Protein AF-A0A3R6Z7V5-F1 (afdb_monomer_lite)

pLDDT: mean 89.08, std 11.6, range [39.94, 98.69]

InterPro domains:
  IPR004843 Calcineurin-like, phosphoesterase domain [PF00149] (3-179)
  IPR029052 Metallo-dependent phosphatase-like [G3DSA:3.60.21.10] (1-205)
  IPR029052 Metallo-dependent phosphatase-like [SSF56300] (3-180)

Sequence (217 aa):
MDGVDFFWHIGDTSYADDALEHPGADKNAFMYEHVYNEFMEKLAPAMASRAYMVTVGNHEAECYSPACLRSTFKKDHLGNFSAFNTRFHMPSQDSNGMLNMWYSWTHGPVQFISVNSEIDFPGAVLDEQTGTHHNGGFGDQLKWLEQALASAKRQRDMFPWIFVGIHRPLYSVFIENSTYGRLSHVRKVTRALQTAFEAFFLECVPLSVHLFVLSSD

Foldseek 3Di:
DPPDAAAEAQADQQLLQCQLVDPPDDLQDNRSVVSVVVSCVVCVVVVVPHPYAYAHDPSLAFRQGPNLLVDPVRGVCSHQSNVVLVPDADPQVVLVHFRSAWHWDDDFLEIETHHELAEQAPQHDQPPHNVPGGHYPRDRRLVSLLVSLVVCLVCCVRRVAYEYRYADDLDDPCLVPPPVSVPPVNVSSSVRSCVGPVVSQVVSPDPNYDYHYDYHD

Secondary structure (DSSP, 8-state):
-TT--EEEEES--S--SSGGGSTT--TTS--HHHHHHHHHHHHHHHHTTSEEEEE--GGGS---SHHHHT-HHHHHHHSTTHHHHHH----TTTTT-BTTTBEEEEETTEEEEEE-SSSSSTT--S-SSSSS-----S--HHHHHHHHHHHHHHTTTT--EEEEEESS-SS-HHHHHSTTTTSHHHHHHHHHHHHHHHHHHHHH-TTT--EEEE---

Radius of gyration: 17.86 Å; chains: 1; bounding box: 41×37×52 Å

Organism: NCBI:txid157072

Structure (mmCIF, N/CA/C/O backbone):
data_AF-A0A3R6Z7V5-F1
#
_entry.id   AF-A0A3R6Z7V5-F1
#
loop_
_atom_site.group_PDB
_atom_site.id
_atom_site.type_symbol
_atom_site.label_atom_id
_atom_site.label_alt_id
_atom_site.label_comp_id
_atom_site.label_asym_id
_atom_site.label_entity_id
_atom_site.label_seq_id
_atom_site.pdbx_PDB_ins_code
_atom_site.Cartn_x
_atom_site.Cartn_y
_atom_site.Cartn_z
_atom_site.occupancy
_atom_site.B_iso_or_equiv
_atom_site.auth_seq_id
_atom_site.auth_comp_id
_atom_site.auth_asym_id
_atom_site.auth_atom_id
_atom_site.pdbx_PDB_model_num
ATOM 1 N N . MET A 1 1 ? -13.784 -22.349 -1.002 1.00 63.19 1 MET A N 1
ATOM 2 C CA . MET A 1 1 ? -13.189 -21.245 -0.212 1.00 63.19 1 MET A CA 1
ATOM 3 C C . MET A 1 1 ? -14.047 -21.032 1.031 1.00 63.19 1 MET A C 1
ATOM 5 O O . MET A 1 1 ? -14.455 -19.916 1.334 1.00 63.19 1 MET A O 1
ATOM 9 N N . ASP A 1 2 ? -14.383 -22.119 1.723 1.00 79.88 2 ASP A N 1
ATOM 10 C CA . ASP A 1 2 ? -15.362 -22.055 2.805 1.00 79.88 2 ASP A CA 1
ATOM 11 C C . ASP A 1 2 ? -14.652 -21.533 4.054 1.00 79.88 2 ASP A C 1
ATOM 13 O O . ASP A 1 2 ? -13.556 -21.990 4.373 1.00 79.88 2 ASP A O 1
ATOM 17 N N . GLY A 1 3 ? -15.241 -20.532 4.710 1.00 88.44 3 GLY A N 1
ATOM 18 C CA . GLY A 1 3 ? -14.651 -19.877 5.882 1.00 88.44 3 GLY A CA 1
ATOM 19 C C . GLY A 1 3 ? -13.701 -18.706 5.596 1.00 88.44 3 GLY A C 1
ATOM 20 O O . GLY A 1 3 ? -13.071 -18.228 6.531 1.00 88.44 3 GLY A O 1
ATOM 21 N N . VAL A 1 4 ? -13.588 -18.235 4.344 1.00 92.44 4 VAL A N 1
ATOM 22 C CA . VAL A 1 4 ? -12.914 -16.962 4.015 1.00 92.44 4 VAL A CA 1
ATOM 23 C C . VAL A 1 4 ? -13.958 -15.917 3.628 1.00 92.44 4 VAL A C 1
ATOM 25 O O . VAL A 1 4 ? -14.696 -16.113 2.655 1.00 92.44 4 VAL A O 1
ATOM 28 N N . ASP A 1 5 ? -13.989 -14.808 4.369 1.00 94.06 5 ASP A N 1
ATOM 29 C CA . ASP A 1 5 ? -14.938 -13.710 4.156 1.00 94.06 5 ASP A CA 1
ATOM 30 C C . ASP A 1 5 ? -14.419 -12.655 3.165 1.00 94.06 5 ASP A C 1
ATOM 32 O O . ASP A 1 5 ? -15.178 -12.157 2.333 1.00 94.06 5 ASP A O 1
ATOM 36 N N . PHE A 1 6 ? -13.120 -12.344 3.204 1.00 96.25 6 PHE A N 1
ATOM 37 C CA . PHE A 1 6 ? -12.446 -11.448 2.260 1.00 96.25 6 PHE A CA 1
ATOM 38 C C . PHE A 1 6 ? -10.930 -11.708 2.226 1.00 96.25 6 PHE A C 1
ATOM 40 O O . PHE A 1 6 ? -10.390 -12.395 3.094 1.00 96.25 6 PHE A O 1
ATOM 47 N N . PHE A 1 7 ? -10.249 -11.146 1.227 1.00 96.44 7 PHE A N 1
ATOM 48 C CA . PHE A 1 7 ? -8.788 -11.128 1.121 1.00 96.44 7 PHE A CA 1
ATOM 49 C C . PHE A 1 7 ? -8.258 -9.710 1.338 1.00 96.44 7 PHE A C 1
ATOM 51 O O . PHE A 1 7 ? -8.885 -8.751 0.891 1.00 96.44 7 PHE A O 1
ATOM 58 N N . TRP A 1 8 ? -7.090 -9.577 1.968 1.00 97.38 8 TRP A N 1
ATOM 59 C CA . TRP A 1 8 ? -6.342 -8.321 2.030 1.00 97.38 8 TRP A CA 1
ATOM 60 C C . TRP A 1 8 ? -4.885 -8.570 1.640 1.00 97.38 8 TRP A C 1
ATOM 62 O O . TRP A 1 8 ? -4.171 -9.288 2.336 1.00 97.38 8 TRP A O 1
ATOM 72 N N . HIS A 1 9 ? -4.482 -8.024 0.496 1.00 96.88 9 HIS A N 1
ATOM 73 C CA . HIS A 1 9 ? -3.147 -8.147 -0.085 1.00 96.88 9 HIS A CA 1
ATOM 74 C C . HIS A 1 9 ? -2.336 -6.890 0.249 1.00 96.88 9 HIS A C 1
ATOM 76 O O . HIS A 1 9 ? -2.758 -5.785 -0.091 1.00 96.88 9 HIS A O 1
ATOM 82 N N . ILE A 1 10 ? -1.205 -7.043 0.942 1.00 96.12 10 ILE A N 1
ATOM 83 C CA . ILE A 1 10 ? -0.441 -5.922 1.503 1.00 96.12 10 ILE A CA 1
ATOM 84 C C . ILE A 1 10 ? 0.698 -5.463 0.568 1.00 96.12 10 ILE A C 1
ATOM 86 O O . ILE A 1 10 ? 1.875 -5.700 0.823 1.00 96.12 10 ILE A O 1
ATOM 90 N N . GLY A 1 11 ? 0.347 -4.756 -0.504 1.00 95.00 11 GLY A N 1
ATOM 91 C CA . GLY A 1 11 ? 1.312 -4.252 -1.488 1.00 95.00 11 GLY A CA 1
ATOM 92 C C . GLY A 1 11 ? 1.888 -5.337 -2.384 1.00 95.00 11 GLY A C 1
ATOM 93 O O . GLY A 1 11 ? 1.623 -6.519 -2.179 1.00 95.00 11 GLY A O 1
ATOM 94 N N . ASP A 1 12 ? 2.634 -4.893 -3.389 1.00 95.25 12 ASP A N 1
ATOM 95 C CA . ASP A 1 12 ? 3.359 -5.716 -4.348 1.00 95.25 12 ASP A CA 1
ATOM 96 C C . ASP A 1 12 ? 2.482 -6.776 -5.019 1.00 95.25 12 ASP A C 1
ATOM 98 O O . ASP A 1 12 ? 2.621 -7.990 -4.874 1.00 95.25 12 ASP A O 1
ATOM 102 N N . THR A 1 13 ? 1.521 -6.274 -5.783 1.00 95.62 13 THR A N 1
ATOM 103 C CA . THR A 1 13 ? 0.461 -7.073 -6.383 1.00 95.62 13 THR A CA 1
ATOM 104 C C . THR A 1 13 ? 0.978 -7.969 -7.504 1.00 95.62 13 THR A C 1
ATOM 106 O O . THR A 1 13 ? 1.074 -9.185 -7.354 1.00 95.62 13 THR A O 1
ATOM 109 N N . SER A 1 14 ? 1.252 -7.383 -8.666 1.00 95.44 14 SER A N 1
ATOM 110 C CA . SER A 1 14 ? 1.530 -8.136 -9.890 1.00 95.44 14 SER A CA 1
ATOM 111 C C . SER A 1 14 ? 3.010 -8.292 -10.202 1.00 95.44 14 SER A C 1
ATOM 113 O O . SER A 1 14 ? 3.327 -9.131 -11.044 1.00 95.44 14 SER A O 1
ATOM 115 N N . TYR A 1 15 ? 3.883 -7.486 -9.581 1.00 94.88 15 TYR A N 1
ATOM 116 C CA . TYR A 1 15 ? 5.296 -7.385 -9.967 1.00 94.88 15 TYR A CA 1
ATOM 117 C C . TYR A 1 15 ? 5.446 -7.126 -11.488 1.00 94.88 15 TYR A C 1
ATOM 119 O O . TYR A 1 15 ? 6.247 -7.709 -12.212 1.00 94.88 15 TYR A O 1
ATOM 127 N N . ALA A 1 16 ? 4.567 -6.288 -12.050 1.00 95.00 16 ALA A N 1
ATOM 128 C CA . ALA A 1 16 ? 4.581 -5.987 -13.484 1.00 95.00 16 ALA A CA 1
ATOM 129 C C . ALA A 1 16 ? 5.751 -5.073 -13.889 1.00 95.00 16 ALA A C 1
ATOM 131 O O . ALA A 1 16 ? 6.188 -5.086 -15.045 1.00 95.00 16 ALA A O 1
ATOM 132 N N . ASP A 1 17 ? 6.236 -4.255 -12.959 1.00 92.25 17 ASP A N 1
ATOM 133 C CA . ASP A 1 17 ? 7.348 -3.325 -13.132 1.00 92.25 17 ASP A CA 1
ATOM 134 C C . ASP A 1 17 ? 8.696 -4.043 -13.286 1.00 92.25 17 ASP A C 1
ATOM 136 O O . ASP A 1 17 ? 9.495 -3.635 -14.135 1.00 92.25 17 ASP A O 1
ATOM 140 N N . ASP A 1 18 ? 8.899 -5.144 -12.560 1.00 91.25 18 ASP A N 1
ATOM 141 C CA . ASP A 1 18 ? 10.118 -5.957 -12.563 1.00 91.25 18 ASP A CA 1
ATOM 142 C C . ASP A 1 18 ? 10.060 -7.177 -13.502 1.00 91.25 18 ASP A C 1
ATOM 144 O O . ASP A 1 18 ? 10.988 -7.980 -13.544 1.00 91.25 18 ASP A O 1
ATOM 148 N N . ALA A 1 19 ? 9.040 -7.277 -14.364 1.00 91.25 19 ALA A N 1
ATOM 149 C CA . ALA A 1 19 ? 8.883 -8.370 -15.333 1.00 91.25 19 ALA A CA 1
ATOM 150 C C . ALA A 1 19 ? 10.136 -8.646 -16.201 1.00 91.25 19 ALA A C 1
ATOM 152 O O . ALA A 1 19 ? 10.317 -9.745 -16.729 1.00 91.25 19 ALA A O 1
ATOM 153 N N . LEU A 1 20 ? 11.006 -7.643 -16.372 1.00 89.94 20 LEU A N 1
ATOM 154 C CA . LEU A 1 20 ? 12.303 -7.747 -17.048 1.00 89.94 20 LEU A CA 1
ATOM 155 C C . LEU A 1 20 ? 13.364 -8.565 -16.283 1.00 89.94 20 LEU A C 1
ATOM 157 O O . LEU A 1 20 ? 14.384 -8.939 -16.871 1.00 89.94 20 LEU A O 1
ATOM 161 N N . GLU A 1 21 ? 13.172 -8.783 -14.985 1.00 89.19 21 GLU A N 1
ATOM 162 C CA . GLU A 1 21 ? 14.086 -9.489 -14.085 1.00 89.19 21 GLU A CA 1
ATOM 163 C C . GLU A 1 21 ? 13.828 -11.000 -14.066 1.00 89.19 21 GLU A C 1
ATOM 165 O O . GLU A 1 21 ? 14.701 -11.779 -13.674 1.00 89.19 21 GLU A O 1
ATOM 170 N N . HIS A 1 22 ? 12.673 -11.440 -14.571 1.00 85.38 22 HIS A N 1
ATOM 171 C CA . HIS A 1 22 ? 12.331 -12.853 -14.647 1.00 85.38 22 HIS A CA 1
ATOM 172 C C . HIS A 1 22 ? 13.307 -13.648 -15.540 1.00 85.38 22 HIS A C 1
ATOM 174 O O . HIS A 1 22 ? 13.689 -13.196 -16.628 1.00 85.38 22 HIS A O 1
ATOM 180 N N . PRO A 1 23 ? 13.705 -14.872 -15.135 1.00 87.81 23 PRO A N 1
ATOM 181 C CA . PRO A 1 23 ? 14.601 -15.708 -15.927 1.00 87.81 23 PRO A CA 1
ATOM 182 C C . PRO A 1 23 ? 14.077 -15.946 -17.349 1.00 87.81 23 PRO A C 1
ATOM 184 O O . PRO A 1 23 ? 12.980 -16.459 -17.547 1.00 87.81 23 PRO A O 1
ATOM 187 N N . GLY A 1 24 ? 14.891 -15.600 -18.349 1.00 86.06 24 GLY A N 1
ATOM 188 C CA . GLY A 1 24 ? 14.533 -15.759 -19.762 1.00 86.06 24 GLY A CA 1
ATOM 189 C C . GLY A 1 24 ? 13.661 -14.640 -20.341 1.00 86.06 24 GLY A C 1
ATOM 190 O O . GLY A 1 24 ? 13.307 -14.721 -21.516 1.00 86.06 24 GLY A O 1
ATOM 191 N N . ALA A 1 25 ? 13.348 -13.593 -19.570 1.00 88.31 25 ALA A N 1
ATOM 192 C CA . ALA A 1 25 ? 12.642 -12.426 -20.081 1.00 88.31 25 ALA A CA 1
ATOM 193 C C . ALA A 1 25 ? 13.480 -11.664 -21.123 1.00 88.31 25 ALA A C 1
ATOM 195 O O . ALA A 1 25 ? 14.686 -11.444 -20.956 1.00 88.31 25 ALA A O 1
ATOM 196 N N . ASP A 1 26 ? 12.828 -11.203 -22.192 1.00 90.94 26 ASP A N 1
ATOM 197 C CA . ASP A 1 26 ? 13.415 -10.193 -23.068 1.00 90.94 26 ASP A CA 1
ATOM 198 C C . ASP A 1 26 ? 13.360 -8.834 -22.363 1.00 90.94 26 ASP A C 1
ATOM 200 O O . ASP A 1 26 ? 12.313 -8.194 -22.286 1.00 90.94 26 ASP A O 1
ATOM 204 N N . LYS A 1 27 ? 14.520 -8.366 -21.893 1.00 88.50 27 LYS A N 1
ATOM 205 C CA . LYS A 1 27 ? 14.668 -7.080 -21.191 1.00 88.50 27 LYS A CA 1
ATOM 206 C C . LYS A 1 27 ? 14.235 -5.868 -22.023 1.00 88.50 27 LYS A C 1
ATOM 208 O O . LYS A 1 27 ? 14.052 -4.784 -21.475 1.00 88.50 27 LYS A O 1
ATOM 213 N N . ASN A 1 28 ? 14.115 -6.008 -23.343 1.00 88.81 28 ASN A N 1
ATOM 214 C CA . ASN A 1 28 ? 13.633 -4.950 -24.227 1.00 88.81 28 ASN A CA 1
ATOM 215 C C . ASN A 1 28 ? 12.137 -5.039 -24.528 1.00 88.81 28 ASN A C 1
ATOM 217 O O . ASN A 1 28 ? 11.585 -4.054 -25.034 1.00 88.81 28 ASN A O 1
ATOM 221 N N . ALA A 1 29 ? 11.499 -6.175 -24.248 1.00 92.31 29 ALA A N 1
ATOM 222 C CA . ALA A 1 29 ? 10.078 -6.359 -24.466 1.00 92.31 29 ALA A CA 1
ATOM 223 C C . ALA A 1 29 ? 9.267 -5.545 -23.455 1.00 92.31 29 ALA A C 1
ATOM 225 O O . ALA A 1 29 ? 9.658 -5.331 -22.308 1.00 92.31 29 ALA A O 1
ATOM 226 N N . PHE A 1 30 ? 8.106 -5.074 -23.897 1.00 94.62 30 PHE A N 1
ATOM 227 C CA . PHE A 1 30 ? 7.158 -4.408 -23.020 1.00 94.62 30 PHE A CA 1
ATOM 228 C C . PHE A 1 30 ? 6.200 -5.447 -22.431 1.00 94.62 30 PHE A C 1
ATOM 230 O O . PHE A 1 30 ? 5.249 -5.840 -23.102 1.00 94.62 30 PHE A O 1
ATOM 237 N N . MET A 1 31 ? 6.474 -5.883 -21.198 1.00 94.75 31 MET A N 1
ATOM 238 C CA . MET A 1 31 ? 5.731 -6.963 -20.528 1.00 94.75 31 MET A CA 1
ATOM 239 C C . MET A 1 31 ? 4.788 -6.497 -19.414 1.00 94.75 31 MET A C 1
ATOM 241 O O . MET A 1 31 ? 3.963 -7.292 -18.981 1.00 94.75 31 MET A O 1
ATOM 245 N N . TYR A 1 32 ? 4.858 -5.228 -18.998 1.00 94.94 32 TYR A N 1
ATOM 246 C CA . TYR A 1 32 ? 4.104 -4.691 -17.857 1.00 94.94 32 TYR A CA 1
ATOM 247 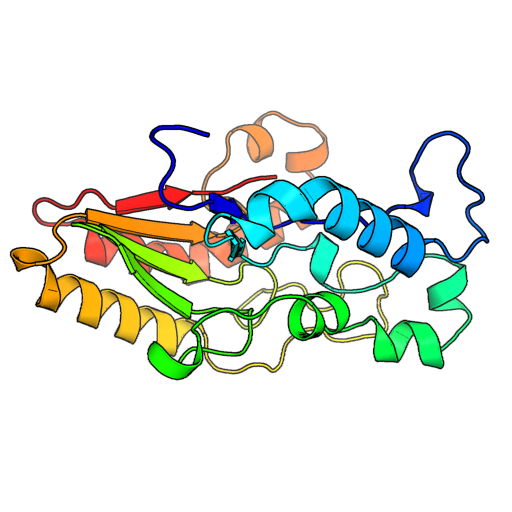C C . TYR A 1 32 ? 2.608 -5.049 -17.911 1.00 94.94 32 TYR A C 1
ATOM 249 O O . TYR A 1 32 ? 2.075 -5.718 -17.033 1.00 94.94 32 TYR A O 1
ATOM 257 N N . GLU A 1 33 ? 1.940 -4.682 -19.007 1.00 95.38 33 GLU A N 1
ATOM 258 C CA . GLU A 1 33 ? 0.509 -4.945 -19.198 1.00 95.38 33 GLU A CA 1
ATOM 259 C C . GLU A 1 33 ? 0.177 -6.438 -19.300 1.00 95.38 33 GLU A C 1
ATOM 261 O O . GLU A 1 33 ? -0.859 -6.884 -18.815 1.00 95.38 33 GLU A O 1
ATOM 266 N N . HIS A 1 34 ? 1.067 -7.230 -19.904 1.00 95.00 34 HIS A N 1
ATOM 267 C CA . HIS A 1 34 ? 0.876 -8.673 -20.015 1.00 95.00 34 HIS A CA 1
ATOM 268 C C . HIS A 1 34 ? 0.916 -9.345 -18.636 1.00 95.00 34 HIS A C 1
ATOM 270 O O . HIS A 1 34 ? 0.016 -10.113 -18.310 1.00 95.00 34 HIS A O 1
ATOM 276 N N . VAL A 1 35 ? 1.929 -9.033 -17.821 1.00 95.69 35 VAL A N 1
ATOM 277 C CA . VAL A 1 35 ? 2.087 -9.593 -16.469 1.00 95.69 35 VAL A CA 1
ATOM 278 C C . VAL A 1 35 ? 0.940 -9.162 -15.558 1.00 95.69 35 VAL A C 1
ATOM 280 O O . VAL A 1 35 ? 0.368 -9.998 -14.861 1.00 95.69 35 VAL A O 1
ATOM 283 N N . TYR A 1 36 ? 0.526 -7.894 -15.621 1.00 96.88 36 TYR A N 1
ATOM 284 C CA . TYR A 1 36 ? -0.611 -7.418 -14.834 1.00 96.88 36 TYR A CA 1
ATOM 285 C C . TYR A 1 36 ? -1.915 -8.128 -15.231 1.00 96.88 36 TYR A C 1
ATOM 287 O O . TYR A 1 36 ? -2.676 -8.560 -14.365 1.00 96.88 36 TYR A O 1
ATOM 295 N N . ASN A 1 37 ? -2.177 -8.297 -16.532 1.00 97.31 37 ASN A N 1
ATOM 296 C CA . ASN A 1 37 ? -3.366 -9.018 -16.997 1.00 97.31 37 ASN A CA 1
ATOM 297 C C . ASN A 1 37 ? -3.345 -10.483 -16.555 1.00 97.31 37 ASN A C 1
ATOM 299 O O . ASN A 1 37 ? -4.348 -10.972 -16.043 1.00 97.31 37 ASN A O 1
ATOM 303 N N . GLU A 1 38 ? -2.201 -11.158 -16.669 1.00 96.69 38 GLU A N 1
ATOM 304 C CA . GLU A 1 38 ? -2.041 -12.535 -16.197 1.00 96.69 38 GLU A CA 1
ATOM 305 C C . GLU A 1 38 ? -2.314 -12.657 -14.688 1.00 96.69 38 GLU A C 1
ATOM 307 O O . GLU A 1 38 ? -2.986 -13.593 -14.249 1.00 96.69 38 GLU A O 1
ATOM 312 N N . PHE A 1 39 ? -1.844 -11.698 -13.885 1.00 96.75 39 PHE A N 1
ATOM 313 C CA . PHE A 1 39 ? -2.151 -11.624 -12.456 1.00 96.75 39 PHE A CA 1
ATOM 314 C C . PHE A 1 39 ? -3.663 -11.497 -12.202 1.00 96.75 39 PHE A C 1
ATOM 316 O O . PHE A 1 39 ? -4.228 -12.277 -11.428 1.00 96.75 39 PHE A O 1
ATOM 323 N N . MET A 1 40 ? -4.335 -10.567 -12.888 1.00 97.25 40 MET A N 1
ATOM 324 C CA . MET A 1 40 ? -5.778 -10.342 -12.732 1.00 97.25 40 MET A CA 1
ATOM 325 C C . MET A 1 40 ? -6.593 -11.560 -13.180 1.00 97.25 40 MET A C 1
ATOM 327 O O . MET A 1 40 ? -7.547 -11.939 -12.505 1.00 97.25 40 MET A O 1
ATOM 331 N N . GLU A 1 41 ? -6.205 -12.223 -14.270 1.00 98.06 41 GLU A N 1
ATOM 332 C CA . GLU A 1 41 ? -6.854 -13.444 -14.760 1.00 98.06 41 GLU A CA 1
ATOM 333 C C . GLU A 1 41 ? -6.710 -14.605 -13.771 1.00 98.06 41 GLU A C 1
ATOM 335 O O . GLU A 1 41 ? -7.689 -15.295 -13.474 1.00 98.06 41 GLU A O 1
ATOM 340 N N . LYS A 1 42 ? -5.513 -14.802 -13.207 1.00 97.06 42 LYS A N 1
ATOM 341 C CA . LYS A 1 42 ? -5.263 -15.859 -12.213 1.00 97.06 42 LYS A CA 1
ATOM 342 C C . LYS A 1 42 ? -6.042 -15.641 -10.921 1.00 97.06 42 LYS A C 1
ATOM 344 O O . LYS A 1 42 ? -6.495 -16.614 -10.318 1.00 97.06 42 LYS A O 1
ATOM 349 N N . LEU A 1 43 ? -6.208 -14.390 -10.493 1.00 96.19 43 LEU A N 1
ATOM 350 C CA . LEU A 1 43 ? -6.953 -14.053 -9.278 1.00 96.19 43 LEU A CA 1
ATOM 351 C C . LEU A 1 43 ? -8.444 -13.807 -9.506 1.00 96.19 43 LEU A C 1
ATOM 353 O O . LEU A 1 43 ? -9.189 -13.754 -8.525 1.00 96.19 43 LEU A O 1
ATOM 357 N N . ALA A 1 44 ? -8.908 -13.742 -10.756 1.00 96.19 44 ALA A N 1
ATOM 358 C CA . ALA A 1 44 ? -10.311 -13.512 -11.087 1.00 96.19 44 ALA A CA 1
ATOM 359 C C . ALA A 1 44 ? -11.282 -14.438 -10.326 1.00 96.19 44 ALA A C 1
ATOM 361 O O . ALA A 1 44 ? -12.273 -13.924 -9.808 1.00 96.19 44 ALA A O 1
ATOM 362 N N . PRO A 1 45 ? -11.026 -15.754 -10.143 1.00 94.88 45 PRO A N 1
ATOM 363 C CA . PRO A 1 45 ? -11.924 -16.602 -9.355 1.00 94.88 45 PRO A CA 1
ATOM 364 C C . PRO A 1 45 ? -12.071 -16.159 -7.888 1.00 94.88 45 PRO A C 1
ATOM 366 O O . PRO A 1 45 ? -13.155 -16.272 -7.310 1.00 94.88 45 PRO A O 1
ATOM 369 N N . ALA A 1 46 ? -11.002 -15.640 -7.278 1.00 93.44 46 ALA A N 1
ATOM 370 C CA . ALA A 1 46 ? -11.029 -15.121 -5.912 1.00 93.44 46 ALA A CA 1
ATOM 371 C C . ALA A 1 46 ? -11.698 -13.739 -5.858 1.00 93.44 46 ALA A C 1
ATOM 373 O O . ALA A 1 46 ? -12.643 -13.549 -5.095 1.00 93.44 46 ALA A O 1
ATOM 374 N N . MET A 1 47 ? -11.272 -12.812 -6.721 1.00 95.25 47 MET A N 1
ATOM 375 C CA . MET A 1 47 ? -11.784 -11.435 -6.772 1.00 95.25 47 MET A CA 1
ATOM 376 C C . MET A 1 47 ? -13.265 -11.359 -7.174 1.00 95.25 47 MET A C 1
ATOM 378 O O . MET A 1 47 ? -13.976 -10.459 -6.740 1.00 95.25 47 MET A O 1
ATOM 382 N N . ALA A 1 48 ? -13.756 -12.310 -7.975 1.00 95.56 48 ALA A N 1
ATOM 383 C CA . ALA A 1 48 ? -15.164 -12.376 -8.367 1.00 95.56 48 ALA A CA 1
ATOM 384 C C . ALA A 1 48 ? -16.073 -12.990 -7.290 1.00 95.56 48 ALA A C 1
ATOM 386 O O . ALA A 1 48 ? -17.293 -12.848 -7.366 1.00 95.56 48 ALA A O 1
ATOM 387 N N . SER A 1 49 ? -15.510 -13.706 -6.312 1.00 95.25 49 SER A N 1
ATOM 388 C CA . SER A 1 49 ? -16.291 -14.427 -5.300 1.00 95.25 49 SER A CA 1
ATOM 389 C C . SER A 1 49 ? -16.233 -13.799 -3.912 1.00 95.25 49 SER A C 1
ATOM 391 O O . SER A 1 49 ? -17.136 -14.043 -3.106 1.00 95.25 49 SER A O 1
ATOM 393 N N . ARG A 1 50 ? -15.198 -13.010 -3.612 1.00 95.50 50 ARG A N 1
ATOM 394 C CA . ARG A 1 50 ? -14.990 -12.329 -2.330 1.00 95.50 50 ARG A CA 1
ATOM 395 C C . ARG A 1 50 ? -14.394 -10.949 -2.562 1.00 95.50 50 ARG A C 1
ATOM 397 O O . ARG A 1 50 ? -13.694 -10.731 -3.546 1.00 95.50 50 ARG A O 1
ATOM 404 N N . ALA A 1 51 ? -14.628 -10.041 -1.617 1.00 96.19 51 ALA A N 1
ATOM 405 C CA . ALA A 1 51 ? -13.922 -8.768 -1.607 1.00 96.19 51 ALA A CA 1
ATOM 406 C C . ALA A 1 51 ? -12.403 -9.014 -1.543 1.00 96.19 51 ALA A C 1
ATOM 408 O O . ALA A 1 51 ? -11.936 -9.856 -0.770 1.00 96.19 51 ALA A O 1
ATOM 409 N N . TYR A 1 52 ? -11.655 -8.288 -2.372 1.00 97.44 52 TYR A N 1
ATOM 410 C CA . TYR A 1 52 ? -10.202 -8.373 -2.466 1.00 97.44 52 TYR A CA 1
ATOM 411 C C . TYR A 1 52 ? -9.618 -6.979 -2.243 1.00 97.44 52 TYR A C 1
ATOM 413 O O . TYR A 1 52 ? -9.584 -6.146 -3.148 1.00 97.44 52 TYR A O 1
ATOM 421 N N . MET A 1 53 ? -9.227 -6.721 -1.001 1.00 98.19 53 MET A N 1
ATOM 422 C CA . MET A 1 53 ? -8.679 -5.448 -0.551 1.00 98.19 53 MET A CA 1
ATOM 423 C C . MET A 1 53 ? -7.182 -5.405 -0.863 1.00 98.19 53 MET A C 1
ATOM 425 O O . MET A 1 53 ? -6.497 -6.418 -0.716 1.00 98.19 53 MET A O 1
ATOM 429 N N . VAL A 1 54 ? -6.661 -4.244 -1.256 1.00 98.06 54 VAL A N 1
ATOM 430 C CA . VAL A 1 54 ? -5.237 -4.066 -1.583 1.00 98.06 54 VAL A CA 1
ATOM 431 C C . VAL A 1 54 ? -4.642 -2.871 -0.850 1.00 98.06 54 VAL A C 1
ATOM 433 O O . VAL A 1 54 ? -5.199 -1.776 -0.877 1.00 98.06 54 VAL A O 1
ATOM 436 N N . THR A 1 55 ? -3.507 -3.060 -0.196 1.00 98.25 55 THR A N 1
ATOM 437 C CA . THR A 1 55 ? -2.612 -1.961 0.184 1.00 98.25 55 THR A CA 1
ATOM 438 C C . THR A 1 55 ? -1.619 -1.756 -0.951 1.00 98.25 55 THR A C 1
ATOM 440 O O . THR A 1 55 ? -1.315 -2.703 -1.666 1.00 98.25 55 THR A O 1
ATOM 443 N N . VAL A 1 56 ? -1.170 -0.525 -1.162 1.00 97.12 56 VAL A N 1
ATOM 444 C CA . VAL A 1 56 ? -0.188 -0.192 -2.199 1.00 97.12 56 VAL A CA 1
ATOM 445 C C . VAL A 1 56 ? 1.231 -0.504 -1.715 1.00 97.12 56 VAL A C 1
ATOM 447 O O . VAL A 1 56 ? 1.546 -0.202 -0.563 1.00 97.12 56 VAL A O 1
ATOM 450 N N . GLY A 1 57 ? 2.060 -1.101 -2.574 1.00 94.50 57 GLY A N 1
ATOM 451 C CA . GLY A 1 57 ? 3.491 -1.318 -2.353 1.00 94.50 57 GLY A CA 1
ATOM 452 C C . GLY A 1 57 ? 4.358 -0.590 -3.375 1.00 94.50 57 GLY A C 1
ATOM 453 O O . GLY A 1 57 ? 3.856 0.194 -4.190 1.00 94.50 57 GLY A O 1
ATOM 454 N N . ASN A 1 58 ? 5.672 -0.806 -3.326 1.00 91.88 58 ASN A N 1
ATOM 455 C CA . ASN A 1 58 ? 6.589 -0.096 -4.219 1.00 91.88 58 ASN A CA 1
ATOM 456 C C . ASN A 1 58 ? 6.524 -0.585 -5.665 1.00 91.88 58 ASN A C 1
ATOM 458 O O . ASN A 1 58 ? 6.670 0.230 -6.577 1.00 91.88 58 ASN A O 1
ATOM 462 N N . HIS A 1 59 ? 6.223 -1.864 -5.900 1.00 94.00 59 HIS A N 1
ATOM 463 C CA . HIS A 1 59 ? 6.091 -2.407 -7.259 1.00 94.00 59 HIS A CA 1
ATOM 464 C C . HIS A 1 59 ? 4.854 -1.878 -8.012 1.00 94.00 59 HIS A C 1
ATOM 466 O O . HIS A 1 59 ? 4.706 -2.047 -9.226 1.00 94.00 59 HIS A O 1
ATOM 472 N N . GLU A 1 60 ? 3.966 -1.156 -7.324 1.00 95.31 60 GLU A N 1
ATOM 473 C CA . GLU A 1 60 ? 2.859 -0.434 -7.949 1.00 95.31 60 GLU A CA 1
ATOM 474 C C . GLU A 1 60 ? 3.240 0.962 -8.460 1.00 95.31 60 GLU A C 1
ATOM 476 O O . GLU A 1 60 ? 2.442 1.558 -9.187 1.00 95.31 60 GLU A O 1
ATOM 481 N N . ALA A 1 61 ? 4.402 1.505 -8.080 1.00 94.00 61 ALA A N 1
ATOM 482 C CA . ALA A 1 61 ? 4.729 2.919 -8.261 1.00 94.00 61 ALA A CA 1
ATOM 483 C C . ALA A 1 61 ? 4.855 3.330 -9.729 1.00 94.00 61 ALA A C 1
ATOM 485 O O . ALA A 1 61 ? 4.246 4.317 -10.152 1.00 94.00 61 ALA A O 1
ATOM 486 N N . GLU A 1 62 ? 5.641 2.594 -10.512 1.00 92.00 62 GLU A N 1
ATOM 487 C CA . GLU A 1 62 ? 5.967 2.986 -11.881 1.00 92.00 62 GLU A CA 1
ATOM 488 C C . GLU A 1 62 ? 6.497 1.832 -12.738 1.00 92.00 62 GLU A C 1
ATOM 490 O O . GLU A 1 62 ? 7.026 0.848 -12.236 1.00 92.00 62 GLU A O 1
ATOM 495 N N . CYS A 1 63 ? 6.412 1.966 -14.066 1.00 91.62 63 CYS A N 1
ATOM 496 C CA . CYS A 1 63 ? 7.122 1.071 -14.981 1.00 91.62 63 CYS A CA 1
ATOM 497 C C . CYS A 1 63 ? 8.535 1.590 -15.287 1.00 91.62 63 CYS A C 1
ATOM 499 O O . CYS A 1 63 ? 8.686 2.639 -15.920 1.00 91.62 63 CYS A O 1
ATOM 501 N N . TYR A 1 64 ? 9.564 0.799 -14.972 1.00 90.81 64 TYR A N 1
ATOM 502 C CA . TYR A 1 64 ? 10.968 1.175 -15.198 1.00 90.81 64 TYR A CA 1
ATOM 503 C C . TYR A 1 64 ? 11.709 0.314 -16.236 1.00 90.81 64 TYR A C 1
ATOM 505 O O . TYR A 1 64 ? 12.896 0.520 -16.490 1.00 90.81 64 TYR A O 1
ATOM 513 N N . SER A 1 65 ? 11.025 -0.623 -16.903 1.00 91.38 65 SER A N 1
ATOM 514 C CA . SER A 1 65 ? 11.642 -1.420 -17.974 1.00 91.38 65 SER A CA 1
ATOM 515 C C . SER A 1 65 ? 12.256 -0.535 -19.082 1.00 91.38 65 SER A C 1
ATOM 517 O O . SER A 1 65 ? 11.729 0.544 -19.378 1.00 91.38 65 SER A O 1
ATOM 519 N N . PRO A 1 66 ? 13.301 -0.987 -19.807 1.00 91.88 66 PRO A N 1
ATOM 520 C CA . PRO A 1 66 ? 13.852 -0.262 -20.956 1.00 91.88 66 PRO A CA 1
ATOM 521 C C . PRO A 1 66 ? 12.811 0.134 -22.014 1.00 91.88 66 PRO A C 1
ATOM 523 O O . PRO A 1 66 ? 12.980 1.128 -22.724 1.00 91.88 66 PRO A O 1
ATOM 526 N N . ALA A 1 67 ? 11.727 -0.632 -22.157 1.00 92.19 67 ALA A N 1
ATOM 527 C CA . ALA A 1 67 ? 10.620 -0.284 -23.043 1.00 92.19 67 ALA A CA 1
ATOM 528 C C . ALA A 1 67 ? 9.801 0.919 -22.540 1.00 92.19 67 ALA A C 1
ATOM 530 O O . ALA A 1 67 ? 9.320 1.701 -23.363 1.00 92.19 67 ALA A O 1
ATOM 531 N N . CYS A 1 68 ? 9.655 1.068 -21.222 1.00 91.44 68 CYS A N 1
ATOM 532 C CA . CYS A 1 68 ? 9.024 2.219 -20.578 1.00 91.44 68 CYS A CA 1
ATOM 533 C C . CYS A 1 68 ? 9.955 3.432 -20.592 1.00 91.44 68 CYS A C 1
ATOM 535 O O . CYS A 1 68 ? 9.563 4.483 -21.085 1.00 91.44 68 CYS A O 1
ATOM 537 N N . LEU A 1 69 ? 11.224 3.278 -20.203 1.00 90.38 69 LEU A N 1
ATOM 538 C CA . LEU A 1 69 ? 12.184 4.391 -20.168 1.00 90.38 69 LEU A CA 1
ATOM 539 C C . LEU A 1 69 ? 12.440 5.024 -21.548 1.00 90.38 69 LEU A C 1
ATOM 541 O O . LEU A 1 69 ? 12.688 6.223 -21.643 1.00 90.38 69 LEU A O 1
ATOM 545 N N . ARG A 1 70 ? 12.337 4.250 -22.639 1.00 92.25 70 ARG A N 1
ATOM 546 C CA . ARG A 1 70 ? 12.453 4.763 -24.021 1.00 92.25 70 ARG A CA 1
ATOM 547 C C . ARG A 1 70 ? 11.184 5.438 -24.554 1.00 92.25 70 ARG A C 1
ATOM 549 O O . ARG A 1 70 ? 11.218 5.994 -25.650 1.00 92.25 70 ARG A O 1
ATOM 556 N N . SER A 1 71 ? 10.065 5.371 -23.837 1.00 92.00 71 SER A N 1
ATOM 557 C CA . SER A 1 71 ? 8.771 5.896 -24.274 1.00 92.00 71 SER A CA 1
ATOM 558 C C . SER A 1 71 ? 8.171 6.782 -23.191 1.00 92.00 71 SER A C 1
ATOM 560 O O . SER A 1 71 ? 7.598 6.284 -22.227 1.00 92.00 71 SER A O 1
ATOM 562 N N . THR A 1 72 ? 8.229 8.102 -23.387 1.00 88.94 72 THR A N 1
ATOM 563 C CA . THR A 1 72 ? 7.572 9.067 -22.487 1.00 88.94 72 THR A CA 1
ATOM 564 C C . THR A 1 72 ? 6.096 8.738 -22.303 1.00 88.94 72 THR A C 1
ATOM 566 O O . THR A 1 72 ? 5.620 8.712 -21.183 1.00 88.94 72 THR A O 1
ATOM 569 N N . PHE A 1 73 ? 5.399 8.345 -23.373 1.00 92.19 73 PHE A N 1
ATOM 570 C CA . PHE A 1 73 ? 4.010 7.899 -23.284 1.00 92.19 73 PHE A CA 1
ATOM 571 C C . PHE A 1 73 ? 3.812 6.776 -22.252 1.00 92.19 73 PHE A C 1
ATOM 573 O O . PHE A 1 73 ? 3.002 6.930 -21.345 1.00 92.19 73 PHE A O 1
ATOM 580 N N . LYS A 1 74 ? 4.559 5.666 -22.352 1.00 92.38 74 LYS A N 1
ATOM 581 C CA . LYS A 1 74 ? 4.414 4.537 -21.415 1.00 92.38 74 LYS A CA 1
ATOM 582 C C . LYS A 1 74 ? 4.840 4.913 -20.004 1.00 92.38 74 LYS A C 1
ATOM 584 O O . LYS A 1 74 ? 4.128 4.595 -19.062 1.00 92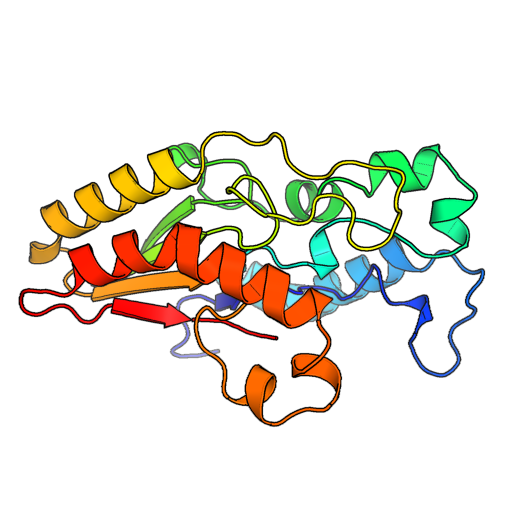.38 74 LYS A O 1
ATOM 589 N N . LYS A 1 75 ? 5.985 5.584 -19.881 1.00 88.50 75 LYS A N 1
ATOM 590 C CA . LYS A 1 75 ? 6.533 6.035 -18.604 1.00 88.50 75 LYS A CA 1
ATOM 591 C C . LYS A 1 75 ? 5.527 6.915 -17.854 1.00 88.50 75 LYS A C 1
ATOM 593 O O . LYS A 1 75 ? 5.215 6.633 -16.707 1.00 88.50 75 LYS A O 1
ATOM 598 N N . ASP A 1 76 ? 4.957 7.906 -18.533 1.00 87.75 76 ASP A N 1
ATOM 599 C CA . ASP A 1 76 ? 4.055 8.877 -17.919 1.00 87.75 76 ASP A CA 1
ATOM 600 C C . ASP A 1 76 ? 2.678 8.257 -17.596 1.00 87.75 76 ASP A C 1
ATOM 602 O O . ASP A 1 76 ? 2.080 8.597 -16.582 1.00 87.75 76 ASP A O 1
ATOM 606 N N . HIS A 1 77 ? 2.173 7.328 -18.423 1.00 91.44 77 HIS A N 1
ATOM 607 C CA . HIS A 1 77 ? 0.863 6.686 -18.204 1.00 91.44 77 HIS A CA 1
ATOM 608 C C . HIS A 1 77 ? 0.898 5.521 -17.206 1.00 91.44 77 HIS A C 1
ATOM 610 O O . HIS A 1 77 ? -0.147 5.135 -16.684 1.00 91.44 77 HIS A O 1
ATOM 616 N N . LEU A 1 78 ? 2.072 4.934 -16.966 1.00 93.50 78 LEU A N 1
ATOM 617 C CA . LEU A 1 78 ? 2.268 3.839 -16.011 1.00 93.50 78 LEU A CA 1
ATOM 618 C C . LEU A 1 78 ? 3.022 4.282 -14.754 1.00 93.50 78 LEU A C 1
ATOM 620 O O . LEU A 1 78 ? 3.309 3.443 -13.911 1.00 93.50 78 LEU A O 1
ATOM 624 N N . GLY A 1 79 ? 3.358 5.567 -14.637 1.00 92.31 79 GLY A N 1
ATOM 625 C CA . GLY A 1 79 ? 3.968 6.154 -13.448 1.00 92.31 79 GLY A CA 1
ATOM 626 C C . GLY A 1 79 ? 2.936 6.598 -12.415 1.00 92.31 79 GLY A C 1
ATOM 627 O O . GLY A 1 79 ? 1.726 6.594 -12.671 1.00 92.31 79 GLY A O 1
ATOM 628 N N . ASN A 1 80 ? 3.422 7.016 -11.249 1.00 94.12 80 ASN A N 1
ATOM 629 C CA . ASN A 1 80 ? 2.629 7.532 -10.138 1.00 94.12 80 ASN A CA 1
ATOM 630 C C . ASN A 1 80 ? 1.415 6.661 -9.787 1.00 94.12 80 ASN A C 1
ATOM 632 O O . ASN A 1 80 ? 0.288 7.146 -9.686 1.00 94.12 80 ASN A O 1
ATOM 636 N N . PHE A 1 81 ? 1.638 5.353 -9.647 1.00 95.81 81 PHE A N 1
ATOM 637 C CA . PHE A 1 81 ? 0.630 4.370 -9.244 1.00 95.81 81 PHE A CA 1
ATOM 638 C C . PHE A 1 81 ? -0.587 4.285 -10.180 1.00 95.81 81 PHE A C 1
ATOM 640 O O . PHE A 1 81 ? -1.643 3.775 -9.798 1.00 95.81 81 PHE A O 1
ATOM 647 N N . SER A 1 82 ? -0.475 4.780 -11.418 1.00 96.00 82 SER A N 1
ATOM 648 C CA . SER A 1 82 ? -1.615 4.911 -12.336 1.00 96.00 82 SER A CA 1
ATOM 649 C C . SER A 1 82 ? -2.248 3.563 -12.680 1.00 96.00 82 SER A C 1
ATOM 651 O O . SER A 1 82 ? -3.475 3.437 -12.681 1.00 96.00 82 SER A O 1
ATOM 653 N N . ALA A 1 83 ? -1.437 2.527 -12.919 1.00 96.19 83 ALA A N 1
ATOM 654 C CA . ALA A 1 83 ? -1.944 1.192 -13.229 1.00 96.19 83 ALA A CA 1
ATOM 655 C C . ALA A 1 83 ? -2.737 0.592 -12.056 1.00 96.19 83 ALA A C 1
ATOM 657 O O . ALA A 1 83 ? -3.842 0.084 -12.270 1.00 96.19 83 ALA A O 1
ATOM 658 N N . PHE A 1 84 ? -2.208 0.724 -10.836 1.00 97.62 84 PHE A N 1
ATOM 659 C CA . PHE A 1 84 ? -2.829 0.270 -9.592 1.00 97.62 84 PHE A CA 1
ATOM 660 C C . PHE A 1 84 ? -4.131 1.021 -9.283 1.00 97.62 84 PHE A C 1
ATOM 662 O O . PHE A 1 84 ? -5.168 0.404 -9.032 1.00 97.62 84 PHE A O 1
ATOM 669 N N . ASN A 1 85 ? -4.116 2.353 -9.385 1.00 98.12 85 ASN A N 1
ATOM 670 C CA . ASN A 1 85 ? -5.294 3.197 -9.163 1.00 98.12 85 ASN A CA 1
ATOM 671 C C . ASN A 1 85 ? -6.402 2.988 -10.206 1.00 98.12 85 ASN A C 1
ATOM 673 O O . ASN A 1 85 ? -7.566 3.249 -9.920 1.00 98.12 85 ASN A O 1
ATOM 677 N N . THR A 1 86 ? -6.060 2.497 -11.400 1.00 97.31 86 THR A N 1
ATOM 678 C CA . THR A 1 86 ? -7.038 2.209 -12.461 1.00 97.31 86 THR A CA 1
ATOM 679 C C . THR A 1 86 ? -7.664 0.819 -12.328 1.00 97.31 86 THR A C 1
ATOM 681 O O . THR A 1 86 ? -8.808 0.622 -12.733 1.00 97.31 86 THR A O 1
ATOM 684 N N . ARG A 1 87 ? -6.920 -0.167 -11.810 1.00 97.06 87 ARG A N 1
ATOM 685 C CA . ARG A 1 87 ? -7.333 -1.584 -11.820 1.00 97.06 87 ARG A CA 1
ATOM 686 C C . ARG A 1 87 ? -8.041 -2.035 -10.557 1.00 97.06 87 ARG A C 1
ATOM 688 O O . ARG A 1 87 ? -8.876 -2.933 -10.633 1.00 97.06 87 ARG A O 1
ATOM 695 N N . PHE A 1 88 ? -7.734 -1.418 -9.423 1.00 98.00 88 PHE A N 1
ATOM 696 C CA . PHE A 1 88 ? -8.421 -1.692 -8.167 1.00 98.00 88 PHE A CA 1
ATOM 697 C C . PHE A 1 88 ? -9.415 -0.589 -7.824 1.00 98.00 88 PHE A C 1
ATOM 699 O O . PHE A 1 88 ? -9.334 0.532 -8.327 1.00 98.00 88 PHE A O 1
ATOM 706 N N . HIS A 1 89 ? -10.358 -0.915 -6.945 1.00 97.00 89 HIS A N 1
ATOM 707 C CA . HIS A 1 89 ? -11.337 0.037 -6.444 1.00 97.00 89 HIS A CA 1
ATOM 708 C C . HIS A 1 89 ? -11.552 -0.172 -4.948 1.00 97.00 89 HIS A C 1
ATOM 710 O O . HIS A 1 89 ? -12.305 -1.052 -4.531 1.00 97.00 89 HIS A O 1
ATOM 716 N N . MET A 1 90 ? -10.830 0.602 -4.147 1.00 97.94 90 MET A N 1
ATOM 717 C CA . MET A 1 90 ? -10.906 0.575 -2.691 1.00 97.94 90 MET A CA 1
ATOM 718 C C . MET A 1 90 ? -11.918 1.612 -2.178 1.00 97.94 90 MET A C 1
ATOM 720 O O . MET A 1 90 ? -12.149 2.624 -2.845 1.00 97.94 90 MET A O 1
ATOM 724 N N . PRO A 1 91 ? -12.526 1.405 -0.993 1.00 97.44 91 PRO A N 1
ATOM 725 C CA . PRO A 1 91 ? -13.600 2.253 -0.464 1.00 97.44 91 PRO A CA 1
ATOM 726 C C . PRO A 1 91 ? -13.075 3.568 0.137 1.00 97.44 91 PRO A C 1
ATOM 728 O O . PRO A 1 91 ? -13.489 3.999 1.211 1.00 97.44 91 PRO A O 1
ATOM 731 N N . SER A 1 92 ? -12.129 4.230 -0.529 1.00 97.50 92 SER A N 1
ATOM 732 C CA . SER A 1 92 ? -11.487 5.424 0.017 1.00 97.50 92 SER A CA 1
ATOM 733 C C . SER A 1 92 ? -12.451 6.588 0.182 1.00 97.50 92 SER A C 1
ATOM 735 O O . SER A 1 92 ? -12.321 7.343 1.139 1.00 97.50 92 SER A O 1
ATOM 737 N N . GLN A 1 93 ? -13.444 6.719 -0.700 1.00 96.62 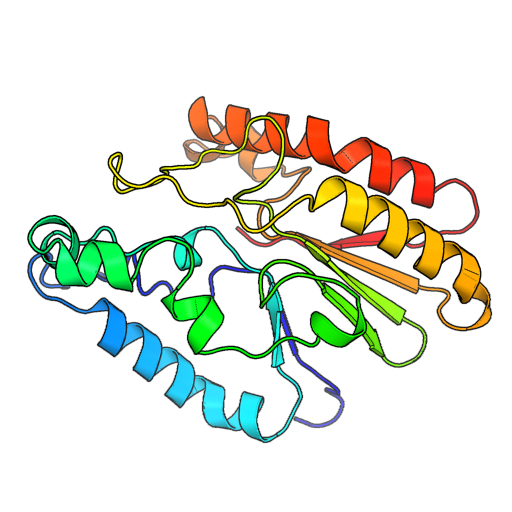93 GLN A N 1
ATOM 738 C CA . GLN A 1 93 ? -14.455 7.774 -0.601 1.00 96.62 93 GLN A CA 1
ATOM 739 C C . GLN A 1 93 ? -15.262 7.657 0.700 1.00 96.62 93 GLN A C 1
ATOM 741 O O . GLN A 1 93 ? -15.501 8.670 1.353 1.00 96.62 93 GLN A O 1
ATOM 746 N N . ASP A 1 94 ? -15.582 6.433 1.129 1.00 97.00 94 ASP A N 1
ATOM 747 C CA . ASP A 1 94 ? -16.339 6.173 2.359 1.00 97.00 94 ASP A CA 1
ATOM 748 C C . ASP A 1 94 ? -15.535 6.532 3.618 1.00 97.00 94 ASP A C 1
ATOM 750 O O . ASP A 1 94 ? -16.096 6.946 4.635 1.00 97.00 94 ASP A O 1
ATOM 754 N N . SER A 1 95 ? -14.206 6.414 3.549 1.00 96.69 95 SER A N 1
ATOM 755 C CA . SER A 1 95 ? -13.294 6.711 4.656 1.00 96.69 95 SER A CA 1
ATOM 756 C C . SER A 1 95 ? -12.614 8.082 4.570 1.00 96.69 95 SER A C 1
ATOM 758 O O . SER A 1 95 ? -11.675 8.334 5.327 1.00 96.69 95 SER A O 1
ATOM 760 N N . ASN A 1 96 ? -13.017 8.959 3.643 1.00 97.56 96 ASN A N 1
ATOM 761 C CA . ASN A 1 96 ? -12.310 10.211 3.308 1.00 97.56 96 ASN A CA 1
ATOM 762 C C . ASN A 1 96 ? -10.816 10.019 2.964 1.00 97.56 96 ASN A C 1
ATOM 764 O O . ASN A 1 96 ? -9.996 10.904 3.199 1.00 97.56 96 ASN A O 1
ATOM 768 N N . GLY A 1 97 ? -10.462 8.837 2.464 1.00 97.69 97 GLY A N 1
ATOM 769 C CA . GLY A 1 97 ? -9.134 8.485 1.977 1.00 97.69 97 GLY A CA 1
ATOM 770 C C . GLY A 1 97 ? -8.909 8.930 0.530 1.00 97.69 97 GLY A C 1
ATOM 771 O O . GLY A 1 97 ? -9.693 9.694 -0.034 1.00 97.69 97 GLY A O 1
ATOM 772 N N . MET A 1 98 ? -7.848 8.423 -0.096 1.00 98.25 98 MET A N 1
ATOM 773 C CA . MET A 1 98 ? -7.455 8.812 -1.452 1.00 98.25 98 MET A CA 1
ATOM 774 C C . MET A 1 98 ? -7.216 7.602 -2.354 1.00 98.25 98 MET A C 1
ATOM 776 O O . MET A 1 98 ? -6.308 6.817 -2.094 1.00 98.25 98 MET A O 1
ATOM 780 N N . LEU A 1 99 ? -8.008 7.497 -3.431 1.00 98.06 99 LEU A N 1
ATOM 781 C CA . LEU A 1 99 ? -7.968 6.418 -4.433 1.00 98.06 99 LEU A CA 1
ATOM 782 C C . LEU A 1 99 ? -7.715 5.035 -3.798 1.00 98.06 99 LEU A C 1
ATOM 784 O O . LEU A 1 99 ? -8.359 4.682 -2.821 1.00 98.06 99 LEU A O 1
ATOM 788 N N . ASN A 1 100 ? -6.757 4.256 -4.301 1.00 98.25 100 ASN A N 1
ATOM 789 C CA . ASN A 1 100 ? -6.339 3.006 -3.661 1.00 98.25 100 ASN A CA 1
ATOM 790 C C . ASN A 1 100 ? -5.143 3.209 -2.712 1.00 98.25 100 ASN A C 1
ATOM 792 O O . ASN A 1 100 ? -4.578 2.238 -2.217 1.00 98.25 100 ASN A O 1
ATOM 796 N N . MET A 1 101 ? -4.750 4.460 -2.455 1.00 98.25 101 MET A N 1
ATOM 797 C CA . MET A 1 101 ? -3.510 4.811 -1.759 1.00 98.25 101 MET A CA 1
ATOM 798 C C . MET A 1 101 ? -3.648 4.654 -0.246 1.00 98.25 101 MET A C 1
ATOM 800 O O . MET A 1 101 ? -2.801 4.036 0.391 1.00 98.25 101 MET A O 1
ATOM 804 N N . TRP A 1 102 ? -4.729 5.175 0.335 1.00 98.50 102 TRP A N 1
ATOM 805 C CA . TRP A 1 102 ? -5.048 4.983 1.751 1.00 98.50 102 TRP A CA 1
ATOM 806 C C . TRP A 1 102 ? -6.547 5.085 1.991 1.00 98.50 102 TRP A C 1
ATOM 808 O O . TRP A 1 102 ? -7.239 5.914 1.394 1.00 98.50 102 TRP A O 1
ATOM 818 N N . TYR A 1 103 ? -7.052 4.209 2.852 1.00 98.69 103 TYR A N 1
ATOM 819 C CA . TYR A 1 103 ? -8.477 4.058 3.130 1.00 98.69 103 TYR A CA 1
ATOM 820 C C . TYR A 1 103 ? -8.696 3.176 4.364 1.00 98.69 103 TYR A C 1
ATOM 822 O O . TYR A 1 103 ? -7.776 2.519 4.856 1.00 98.69 103 TYR A O 1
ATOM 830 N N . SER A 1 104 ? -9.918 3.144 4.885 1.00 98.25 104 SER A N 1
ATOM 831 C CA . SER A 1 104 ? -10.286 2.292 6.016 1.00 98.25 104 SER A CA 1
ATOM 832 C C . SER A 1 104 ? -11.662 1.662 5.814 1.00 98.25 104 SER A C 1
ATOM 834 O O . SER A 1 104 ? -12.492 2.175 5.068 1.00 98.25 104 SER A O 1
ATOM 836 N N . TRP A 1 105 ? -11.905 0.518 6.450 1.00 98.12 105 TRP A N 1
ATOM 837 C CA . TRP A 1 105 ? -13.199 -0.169 6.414 1.00 98.12 105 TRP A CA 1
ATOM 838 C C . TRP A 1 105 ? -13.388 -1.017 7.667 1.00 98.12 105 TRP A C 1
ATOM 840 O O . TRP A 1 105 ? -12.443 -1.273 8.414 1.00 98.12 105 TRP A O 1
ATOM 850 N N . THR A 1 106 ? -14.610 -1.479 7.897 1.00 97.44 106 THR A N 1
ATOM 851 C CA . THR A 1 106 ? -14.921 -2.397 8.993 1.00 97.44 106 THR A CA 1
ATOM 852 C C . THR A 1 106 ? -15.385 -3.737 8.445 1.00 97.44 106 THR A C 1
ATOM 854 O O . THR A 1 106 ? -16.039 -3.817 7.404 1.00 97.44 106 THR A O 1
ATOM 857 N N . HIS A 1 107 ? -15.033 -4.814 9.139 1.00 96.62 107 HIS A N 1
ATOM 858 C CA . HIS A 1 107 ? -15.546 -6.146 8.845 1.00 96.62 107 HIS A CA 1
ATOM 859 C C . HIS A 1 107 ? -15.646 -6.950 10.143 1.00 96.62 107 HIS A C 1
ATOM 861 O O . HIS A 1 107 ? -14.649 -7.177 10.831 1.00 96.62 107 HIS A O 1
ATOM 867 N N . GLY A 1 108 ? -16.867 -7.352 10.505 1.00 95.38 108 GLY A N 1
ATOM 868 C CA . GLY A 1 108 ? -17.133 -7.955 11.811 1.00 95.38 108 GLY A CA 1
ATOM 869 C C . GLY A 1 108 ? -16.700 -7.021 12.957 1.00 95.38 108 GLY A C 1
ATOM 870 O O . GLY A 1 108 ? -17.030 -5.837 12.915 1.00 95.38 108 GLY A O 1
ATOM 871 N N . PRO A 1 109 ? -15.961 -7.509 13.972 1.00 95.69 109 PRO A N 1
ATOM 872 C CA . PRO A 1 109 ? -15.512 -6.708 15.115 1.00 95.69 109 PRO A CA 1
ATOM 873 C C . PRO A 1 109 ? -14.191 -5.954 14.861 1.00 95.69 109 PRO A C 1
ATOM 875 O O . PRO A 1 109 ? -13.533 -5.536 15.817 1.00 95.69 109 PRO A O 1
ATOM 878 N N . VAL A 1 110 ? -13.754 -5.830 13.604 1.00 96.12 110 VAL A N 1
ATOM 879 C CA . VAL A 1 110 ? -12.434 -5.293 13.255 1.00 96.12 110 VAL A CA 1
ATOM 880 C C . VAL A 1 110 ? -12.564 -4.036 12.399 1.00 96.12 110 VAL A C 1
ATOM 882 O O . VAL A 1 110 ? -13.283 -4.020 11.400 1.00 96.12 110 VAL A O 1
ATOM 885 N N . GLN A 1 111 ? -11.827 -2.997 12.782 1.00 96.50 111 GLN A N 1
ATOM 886 C CA . GLN A 1 111 ? -11.528 -1.830 11.965 1.00 96.50 111 GLN A CA 1
ATOM 887 C C . GLN A 1 111 ? -10.192 -2.054 11.254 1.00 96.50 111 GLN A C 1
ATOM 889 O O . GLN A 1 111 ? -9.159 -2.226 11.899 1.00 96.50 111 GLN A O 1
ATOM 894 N N . PHE A 1 112 ? -10.200 -1.992 9.931 1.00 97.69 112 PHE A N 1
ATOM 895 C CA . PHE A 1 112 ? -9.012 -2.070 9.091 1.00 97.69 112 PHE A CA 1
ATOM 896 C C . PHE A 1 112 ? -8.645 -0.688 8.563 1.00 97.69 112 PHE A C 1
ATOM 898 O O . PHE A 1 112 ? -9.525 0.122 8.264 1.00 97.69 112 PHE A O 1
ATOM 905 N N . ILE A 1 113 ? -7.351 -0.413 8.458 1.00 98.00 113 ILE A N 1
ATOM 906 C CA . ILE A 1 113 ? -6.788 0.835 7.945 1.00 98.00 113 ILE A CA 1
ATOM 907 C C . ILE A 1 113 ? -5.628 0.460 7.022 1.00 98.00 113 ILE A C 1
ATOM 909 O O . ILE A 1 113 ? -4.673 -0.172 7.456 1.00 98.00 113 ILE A O 1
ATOM 913 N N . SER A 1 114 ? -5.701 0.843 5.753 1.00 97.94 114 SER A N 1
ATOM 914 C CA . SER A 1 114 ? -4.616 0.693 4.785 1.00 97.94 114 SER A CA 1
ATOM 915 C C . SER A 1 114 ? -3.900 2.028 4.622 1.00 97.94 114 SER A C 1
ATOM 917 O O . SER A 1 114 ? -4.553 3.039 4.350 1.00 97.94 114 SER A O 1
ATOM 919 N N . VAL A 1 115 ? -2.576 2.028 4.764 1.00 97.62 115 VAL A N 1
ATOM 920 C CA . VAL A 1 115 ? -1.713 3.199 4.556 1.00 97.62 115 VAL A CA 1
ATOM 921 C C . VAL A 1 115 ? -0.653 2.911 3.494 1.00 97.62 115 VAL A C 1
ATOM 923 O O . VAL A 1 115 ? -0.257 1.770 3.277 1.00 97.62 115 VAL A O 1
ATOM 926 N N . ASN A 1 116 ? -0.185 3.968 2.850 1.00 96.31 116 ASN A N 1
ATOM 927 C CA . ASN A 1 116 ? 0.862 3.986 1.845 1.00 96.31 116 ASN A CA 1
ATOM 928 C C . ASN A 1 116 ? 2.230 4.229 2.505 1.00 96.31 116 ASN A C 1
ATOM 930 O O . ASN A 1 116 ? 2.433 5.263 3.148 1.00 96.31 116 ASN A O 1
ATOM 934 N N . SER A 1 117 ? 3.166 3.296 2.326 1.00 94.38 117 SER A N 1
ATOM 935 C CA . SER A 1 117 ? 4.557 3.404 2.795 1.00 94.38 117 SER A CA 1
ATOM 936 C C . SER A 1 117 ? 5.539 3.999 1.783 1.00 94.38 117 SER A C 1
ATOM 938 O O . SER A 1 117 ? 6.725 4.137 2.078 1.00 94.38 117 SER A O 1
ATOM 940 N N . GLU A 1 118 ? 5.071 4.368 0.602 1.00 93.50 118 GLU A N 1
ATOM 941 C CA . GLU A 1 118 ? 5.911 4.747 -0.531 1.00 93.50 118 GLU A CA 1
ATOM 942 C C . GLU A 1 118 ? 6.011 6.263 -0.683 1.00 93.50 118 GLU A C 1
ATOM 944 O O . GLU A 1 118 ? 7.096 6.797 -0.911 1.00 93.50 118 GLU A O 1
ATOM 949 N N . ILE A 1 119 ? 4.887 6.973 -0.526 1.00 93.81 119 ILE A N 1
ATOM 950 C CA . ILE A 1 119 ? 4.773 8.404 -0.837 1.00 93.81 119 ILE A CA 1
ATOM 951 C C . ILE A 1 119 ? 3.954 9.191 0.198 1.00 93.81 119 ILE A C 1
ATOM 953 O O . ILE A 1 119 ? 3.287 8.631 1.063 1.00 93.81 119 ILE A O 1
ATOM 957 N N . ASP A 1 120 ? 4.014 10.523 0.097 1.00 94.31 120 ASP A N 1
ATOM 958 C CA . ASP A 1 120 ? 3.231 11.483 0.894 1.00 94.31 120 ASP A CA 1
ATOM 959 C C . ASP A 1 120 ? 3.456 11.424 2.422 1.00 94.31 120 ASP A C 1
ATOM 961 O O . ASP A 1 120 ? 2.549 11.638 3.230 1.00 94.31 120 ASP A O 1
ATOM 965 N N . PHE A 1 121 ? 4.711 11.207 2.830 1.00 93.88 121 PHE A N 1
ATOM 966 C CA . PHE A 1 121 ? 5.205 11.438 4.193 1.00 93.88 121 PHE A CA 1
ATOM 967 C C . PHE A 1 121 ? 6.638 12.015 4.182 1.00 93.88 121 PHE A C 1
ATOM 969 O O . PHE A 1 121 ? 7.368 11.872 3.194 1.00 93.88 121 PHE A O 1
ATOM 976 N N . PRO A 1 122 ? 7.092 12.675 5.267 1.00 92.81 122 PRO A N 1
ATOM 977 C CA . PRO A 1 122 ? 8.444 13.223 5.336 1.00 92.81 122 PRO A CA 1
ATOM 978 C C . PRO A 1 122 ? 9.530 12.149 5.181 1.00 92.81 122 PRO A C 1
ATOM 980 O O . PRO A 1 122 ? 9.636 11.229 5.988 1.00 92.81 122 PRO A O 1
ATOM 983 N N . GLY A 1 123 ? 10.388 12.309 4.171 1.00 89.06 123 GLY A N 1
ATOM 984 C CA . GLY A 1 123 ? 11.498 11.390 3.903 1.00 89.06 123 GLY A CA 1
ATOM 985 C C . GLY A 1 123 ? 11.170 10.227 2.961 1.00 89.06 123 GLY A C 1
ATOM 986 O O . GLY A 1 123 ? 12.053 9.394 2.749 1.00 89.06 123 GLY A O 1
ATOM 987 N N . ALA A 1 124 ? 9.965 10.198 2.381 1.00 89.06 124 ALA A N 1
ATOM 988 C CA . ALA A 1 124 ? 9.602 9.310 1.278 1.00 89.06 124 ALA A CA 1
ATOM 989 C C . ALA A 1 124 ? 10.563 9.446 0.079 1.00 89.06 124 ALA A C 1
ATOM 991 O O . ALA A 1 124 ? 11.107 10.526 -0.183 1.00 89.06 124 ALA A O 1
ATOM 992 N N . VAL A 1 125 ? 10.774 8.348 -0.651 1.00 80.44 125 VAL A N 1
ATOM 993 C CA . VAL A 1 125 ? 11.570 8.326 -1.887 1.00 80.44 125 VAL A CA 1
ATOM 994 C C . VAL A 1 125 ? 10.603 8.409 -3.059 1.00 80.44 125 VAL A C 1
ATOM 996 O O . VAL A 1 125 ? 9.848 7.481 -3.304 1.00 80.44 125 VAL A O 1
ATOM 999 N N . LEU A 1 126 ? 10.612 9.540 -3.764 1.00 78.12 126 LEU A N 1
ATOM 1000 C CA . LEU A 1 126 ? 9.619 9.819 -4.806 1.00 78.12 126 LEU A CA 1
ATOM 1001 C C . LEU A 1 126 ? 9.952 9.145 -6.149 1.00 78.12 126 LEU A C 1
ATOM 1003 O O . LEU A 1 126 ? 9.059 8.969 -6.969 1.00 78.12 126 LEU A O 1
ATOM 1007 N N . ASP A 1 127 ? 11.203 8.720 -6.349 1.00 69.06 127 ASP A N 1
ATOM 1008 C CA . ASP A 1 127 ? 11.730 8.261 -7.640 1.00 69.06 127 ASP A CA 1
ATOM 1009 C C . ASP A 1 127 ? 12.558 6.986 -7.432 1.00 69.06 127 ASP A C 1
ATOM 1011 O O . ASP A 1 127 ? 13.790 7.010 -7.507 1.00 69.06 127 ASP A O 1
ATOM 1015 N N . GLU A 1 128 ? 11.915 5.876 -7.080 1.00 67.12 128 GLU A N 1
ATOM 1016 C CA . GLU A 1 128 ? 12.659 4.673 -6.700 1.00 67.12 128 GLU A CA 1
ATOM 1017 C C . GLU A 1 128 ? 13.422 4.050 -7.881 1.00 67.12 128 GLU A C 1
ATOM 1019 O O . GLU A 1 128 ? 14.531 3.552 -7.681 1.00 67.12 128 GLU A O 1
ATOM 1024 N N . GLN A 1 129 ? 12.892 4.133 -9.111 1.00 74.50 129 GLN A N 1
ATOM 1025 C CA . GLN A 1 129 ? 13.442 3.402 -10.261 1.00 74.50 129 GLN A CA 1
ATOM 1026 C C . GLN A 1 129 ? 13.701 4.280 -11.500 1.00 74.50 129 GLN A C 1
ATOM 1028 O O . GLN A 1 129 ? 14.680 4.062 -12.218 1.00 74.50 129 GLN A O 1
ATOM 1033 N N . THR A 1 130 ? 12.861 5.281 -11.789 1.00 72.75 130 THR A N 1
ATOM 1034 C CA . THR A 1 130 ? 12.965 6.049 -13.050 1.00 72.75 130 THR A CA 1
ATOM 1035 C C . THR A 1 130 ? 13.858 7.287 -12.969 1.00 72.75 130 THR A C 1
ATOM 1037 O O . THR A 1 130 ? 14.299 7.778 -14.014 1.00 72.75 130 THR A O 1
ATOM 1040 N N . GLY A 1 131 ? 14.100 7.826 -11.766 1.00 70.12 131 GLY A N 1
ATOM 1041 C CA . GLY A 1 131 ? 14.925 9.022 -11.511 1.00 70.12 131 GLY A CA 1
ATOM 1042 C C . GLY A 1 131 ? 14.492 10.295 -12.253 1.00 70.12 131 GLY A C 1
ATOM 1043 O O . GLY A 1 131 ? 15.263 11.251 -12.347 1.00 70.12 131 GLY A O 1
ATOM 1044 N N . THR A 1 132 ? 13.314 10.272 -12.877 1.00 66.56 132 THR A N 1
ATOM 1045 C CA . THR A 1 132 ? 12.802 11.326 -13.764 1.00 66.56 132 THR A CA 1
ATOM 1046 C C . THR A 1 132 ? 11.323 11.630 -13.525 1.00 66.56 132 THR A C 1
ATOM 1048 O O . THR A 1 132 ? 10.804 12.575 -14.123 1.00 66.56 132 THR A O 1
ATOM 1051 N N . HIS A 1 133 ? 10.654 10.862 -12.660 1.00 69.19 133 HIS A N 1
ATOM 1052 C CA . HIS A 1 133 ? 9.283 11.086 -12.222 1.00 69.19 133 HIS A CA 1
ATOM 1053 C C . HIS A 1 133 ? 9.189 11.114 -10.714 1.00 69.19 133 HIS A C 1
ATOM 1055 O O . HIS A 1 133 ? 9.484 10.122 -10.063 1.00 69.19 133 HIS A O 1
ATOM 1061 N N . HIS A 1 134 ? 8.632 12.213 -10.214 1.00 82.94 134 HIS A N 1
ATOM 1062 C CA . HIS A 1 134 ? 8.225 12.312 -8.827 1.00 82.94 134 HIS A CA 1
ATOM 1063 C C . HIS A 1 134 ? 6.869 11.627 -8.648 1.00 82.94 134 HIS A C 1
ATOM 1065 O O . HIS A 1 134 ? 5.843 12.144 -9.103 1.00 82.94 134 HIS A O 1
ATOM 1071 N N . ASN A 1 135 ? 6.868 10.474 -7.985 1.00 91.12 135 ASN A N 1
ATOM 1072 C CA . ASN A 1 135 ? 5.655 9.846 -7.477 1.00 91.12 135 ASN A CA 1
ATOM 1073 C C . ASN A 1 135 ? 5.126 10.618 -6.252 1.00 91.12 135 ASN A C 1
ATOM 1075 O O . ASN A 1 135 ? 5.865 11.337 -5.579 1.00 91.12 135 ASN A O 1
ATOM 1079 N N . GLY A 1 136 ? 3.836 10.471 -5.954 1.00 93.62 136 GLY A N 1
ATOM 1080 C CA . GLY A 1 136 ? 3.145 11.139 -4.850 1.00 93.62 136 GLY A CA 1
ATOM 1081 C C . GLY A 1 136 ? 2.232 12.284 -5.290 1.00 93.62 136 GLY A C 1
ATOM 1082 O O . GLY A 1 136 ? 1.790 12.359 -6.441 1.00 93.62 136 GLY A O 1
ATOM 1083 N N . GLY A 1 137 ? 1.925 13.176 -4.345 1.00 94.81 137 GLY A N 1
ATOM 1084 C CA . GLY A 1 137 ? 1.024 14.311 -4.561 1.00 94.81 137 GLY A CA 1
ATOM 1085 C C . GLY A 1 137 ? -0.459 13.947 -4.467 1.00 94.81 137 GLY A C 1
ATOM 1086 O O . GLY A 1 137 ? -1.297 14.636 -5.047 1.00 94.81 137 GLY A O 1
ATOM 1087 N N 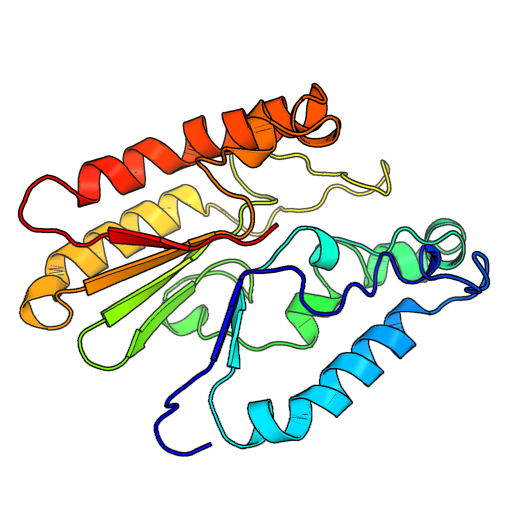. PHE A 1 138 ? -0.790 12.880 -3.741 1.00 96.62 138 PHE A N 1
ATOM 1088 C CA . PHE A 1 138 ? -2.158 12.415 -3.521 1.00 96.62 138 PHE A CA 1
ATOM 1089 C C . PHE A 1 138 ? -2.823 13.122 -2.335 1.00 96.62 138 PHE A C 1
ATOM 1091 O O . PHE A 1 138 ? -4.047 13.221 -2.292 1.00 96.62 138 PHE A O 1
ATOM 1098 N N . GLY A 1 139 ? -2.055 13.669 -1.389 1.00 96.19 139 GLY A N 1
ATOM 1099 C CA . GLY A 1 139 ? -2.592 14.503 -0.313 1.00 96.19 139 GLY A CA 1
ATOM 1100 C C . GLY A 1 139 ? -1.831 14.384 1.002 1.00 96.19 139 GLY A C 1
ATOM 1101 O O . GLY A 1 139 ? -0.657 14.039 1.033 1.00 96.19 139 GLY A O 1
ATOM 1102 N N . ASP A 1 140 ? -2.513 14.704 2.103 1.00 96.88 140 ASP A N 1
ATOM 1103 C CA . ASP A 1 140 ? -1.953 14.652 3.457 1.00 96.88 140 ASP A CA 1
ATOM 1104 C C . ASP A 1 140 ? -2.397 13.368 4.169 1.00 96.88 140 ASP A C 1
ATOM 1106 O O . ASP A 1 140 ? -3.381 13.339 4.918 1.00 96.88 140 ASP A O 1
ATOM 1110 N N . GLN A 1 141 ? -1.682 12.279 3.884 1.00 96.62 141 GLN A N 1
ATOM 1111 C CA . GLN A 1 141 ? -1.967 10.970 4.458 1.00 96.62 141 GLN A CA 1
ATOM 1112 C C . GLN A 1 141 ? -1.821 10.957 5.983 1.00 96.62 141 GLN A C 1
ATOM 1114 O O . GLN A 1 141 ? -2.630 10.326 6.658 1.00 96.62 141 GLN A O 1
ATOM 1119 N N . LEU A 1 142 ? -0.807 11.623 6.544 1.00 97.06 142 LEU A N 1
ATOM 1120 C CA . LEU A 1 142 ? -0.553 11.573 7.989 1.00 97.06 142 LEU A CA 1
ATOM 1121 C C . LEU A 1 142 ? -1.687 12.240 8.771 1.00 97.06 142 LEU A C 1
ATOM 1123 O O . LEU A 1 142 ? -2.161 11.690 9.765 1.00 97.06 142 LEU A O 1
ATOM 1127 N N . LYS A 1 143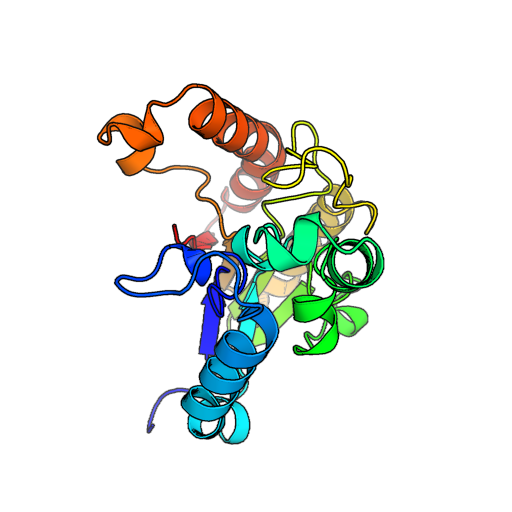 ? -2.198 13.370 8.272 1.00 97.56 143 LYS A N 1
ATOM 1128 C CA . LYS A 1 143 ? -3.392 14.006 8.837 1.00 97.56 143 LYS A CA 1
ATOM 1129 C C . LYS A 1 143 ? -4.635 13.132 8.695 1.00 97.56 143 LYS A C 1
ATOM 1131 O O . LYS A 1 143 ? -5.449 13.071 9.616 1.00 97.56 143 LYS A O 1
ATOM 1136 N N . TRP A 1 144 ? -4.807 12.462 7.556 1.00 98.19 144 TRP A N 1
ATOM 1137 C CA . TRP A 1 144 ? -5.905 11.510 7.382 1.00 98.19 144 TRP A CA 1
ATOM 1138 C C . TRP A 1 144 ? -5.796 10.336 8.368 1.00 98.19 144 TRP A C 1
ATOM 1140 O O . TRP A 1 144 ? -6.783 9.977 9.009 1.00 98.19 144 TRP A O 1
ATOM 1150 N N . LEU A 1 145 ? -4.597 9.779 8.549 1.00 97.31 145 LEU A N 1
ATOM 1151 C CA . LEU A 1 145 ? -4.337 8.654 9.444 1.00 97.31 145 LEU A CA 1
ATOM 1152 C C . LEU A 1 145 ? -4.637 9.014 10.901 1.00 97.31 145 LEU A C 1
ATOM 1154 O O . LEU A 1 145 ? -5.282 8.231 11.599 1.00 97.31 145 LEU A O 1
ATOM 1158 N N . GLU A 1 146 ? -4.240 10.208 11.346 1.00 96.31 146 GLU A N 1
ATOM 1159 C CA . GLU A 1 146 ? -4.590 10.737 12.669 1.00 96.31 146 GLU A CA 1
ATOM 1160 C C . GLU A 1 146 ? -6.109 10.689 12.902 1.00 96.31 146 GLU A C 1
ATOM 1162 O O . GLU A 1 146 ? -6.596 10.185 13.918 1.00 96.31 146 GLU A O 1
ATOM 1167 N N . GLN A 1 147 ? -6.880 11.161 11.919 1.00 96.50 147 GLN A N 1
ATOM 1168 C CA . GLN A 1 147 ? -8.339 11.197 11.980 1.00 96.50 147 GLN A CA 1
ATOM 1169 C C . GLN A 1 147 ? -8.953 9.795 11.934 1.00 96.50 147 GLN A C 1
ATOM 1171 O O . GLN A 1 147 ? -9.892 9.515 12.690 1.00 96.50 147 GLN A O 1
ATOM 1176 N N . ALA A 1 148 ? -8.423 8.912 11.084 1.00 96.62 148 ALA A N 1
ATOM 1177 C CA . ALA A 1 148 ? -8.864 7.528 10.956 1.00 96.62 148 ALA A CA 1
ATOM 1178 C C . ALA A 1 148 ? -8.660 6.759 12.269 1.00 96.62 148 ALA A C 1
ATOM 1180 O O . ALA A 1 148 ? -9.596 6.132 12.769 1.00 96.62 148 ALA A O 1
ATOM 1181 N N . LEU A 1 149 ? -7.483 6.881 12.887 1.00 95.19 149 LEU A N 1
ATOM 1182 C CA . LEU A 1 149 ? -7.166 6.260 14.174 1.00 95.19 149 LEU A CA 1
ATOM 1183 C C . LEU A 1 149 ? -7.999 6.843 15.320 1.00 95.19 149 LEU A C 1
ATOM 1185 O O . LEU A 1 149 ? -8.533 6.094 16.142 1.00 95.19 149 LEU A O 1
ATOM 1189 N N . ALA A 1 150 ? -8.192 8.163 15.357 1.00 94.12 150 ALA A N 1
ATOM 1190 C CA . ALA A 1 150 ? -9.069 8.793 16.340 1.00 94.12 150 ALA A CA 1
ATOM 1191 C C . ALA A 1 150 ? -10.527 8.322 16.193 1.00 94.12 150 ALA A C 1
ATOM 1193 O O . ALA A 1 150 ? -11.220 8.130 17.195 1.00 94.12 150 ALA A O 1
ATOM 1194 N N . SER A 1 151 ? -11.001 8.116 14.960 1.00 94.31 151 SER A N 1
ATOM 1195 C CA . SER A 1 151 ? -12.325 7.548 14.686 1.00 94.31 151 SER A CA 1
ATOM 1196 C C . SER A 1 151 ? -12.428 6.099 15.156 1.00 94.31 151 SER A C 1
ATOM 1198 O O . SER A 1 151 ? -13.331 5.778 15.928 1.00 94.31 151 SER A O 1
ATOM 1200 N N . ALA A 1 152 ? -11.455 5.258 14.795 1.00 93.31 152 ALA A N 1
ATOM 1201 C CA . ALA A 1 152 ? -11.370 3.866 15.230 1.00 93.31 152 ALA A CA 1
ATOM 1202 C C . ALA A 1 152 ? -11.395 3.749 16.763 1.00 93.31 152 ALA A C 1
ATOM 1204 O O . ALA A 1 152 ? -12.156 2.969 17.334 1.00 93.31 152 ALA A O 1
ATOM 1205 N N . LYS A 1 153 ? -10.635 4.609 17.453 1.00 91.06 153 LYS A N 1
ATOM 1206 C CA . LYS A 1 153 ? -10.594 4.679 18.920 1.00 91.06 153 LYS A CA 1
ATOM 1207 C C . LYS A 1 153 ? -11.950 5.030 19.539 1.00 91.06 153 LYS A C 1
ATOM 1209 O O . LYS A 1 153 ? -12.287 4.490 20.590 1.00 91.06 153 LYS A O 1
ATOM 1214 N N . ARG A 1 154 ? -12.739 5.908 18.910 1.00 92.75 154 ARG A N 1
ATOM 1215 C CA . ARG A 1 154 ? -14.098 6.248 19.377 1.00 92.75 154 ARG A CA 1
ATOM 1216 C C . ARG A 1 154 ? -15.110 5.127 19.145 1.00 92.75 154 ARG A C 1
ATOM 1218 O O . ARG A 1 154 ? -16.123 5.095 19.830 1.00 92.75 154 ARG A O 1
ATOM 1225 N N . GLN A 1 155 ? -14.854 4.231 18.195 1.00 93.31 155 GLN A N 1
ATOM 1226 C CA . GLN A 1 155 ? -15.781 3.168 17.800 1.00 93.31 155 GLN A CA 1
ATOM 1227 C C . GLN A 1 155 ? -15.441 1.797 18.405 1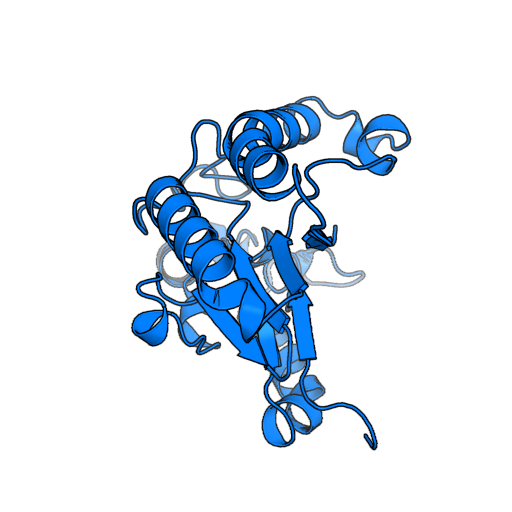.00 93.31 155 GLN A C 1
ATOM 1229 O O . GLN A 1 155 ? -16.019 0.792 17.997 1.00 93.31 155 GLN A O 1
ATOM 1234 N N . ARG A 1 156 ? -14.541 1.728 19.394 1.00 89.25 156 ARG A N 1
ATOM 1235 C CA . ARG A 1 156 ? -14.059 0.447 19.943 1.00 89.25 156 ARG A CA 1
ATOM 1236 C C . ARG A 1 156 ? -15.111 -0.425 20.608 1.00 89.25 156 ARG A C 1
ATOM 1238 O O . ARG A 1 156 ? -14.932 -1.636 20.641 1.00 89.25 156 ARG A O 1
ATOM 1245 N N . ASP A 1 157 ? -16.198 0.161 21.096 1.00 93.38 157 ASP A N 1
ATOM 1246 C CA . ASP A 1 157 ? -17.311 -0.621 21.643 1.00 93.38 157 ASP A CA 1
ATOM 1247 C C . ASP A 1 157 ? -17.981 -1.486 20.557 1.00 93.38 157 ASP A C 1
ATOM 1249 O O . ASP A 1 157 ? -18.552 -2.530 20.860 1.00 93.38 157 ASP A O 1
ATOM 1253 N N . MET A 1 158 ? -17.877 -1.071 19.288 1.00 95.19 158 MET A N 1
ATOM 1254 C CA . MET A 1 158 ? -18.374 -1.804 18.119 1.00 95.19 158 MET A CA 1
ATOM 1255 C C . MET A 1 158 ? -17.263 -2.606 17.426 1.00 95.19 158 MET A C 1
ATOM 1257 O O . MET A 1 158 ? -17.479 -3.755 17.047 1.00 95.19 158 MET A O 1
ATOM 1261 N N . PHE A 1 159 ? -16.071 -2.014 17.286 1.00 95.06 159 PHE A N 1
ATOM 1262 C CA . PHE A 1 159 ? -14.914 -2.598 16.600 1.00 95.06 159 PHE A CA 1
ATOM 1263 C C . PHE A 1 159 ? -13.698 -2.636 17.538 1.00 95.06 159 PHE A C 1
ATOM 1265 O O . PHE A 1 159 ? -12.827 -1.764 17.469 1.00 95.06 159 PHE A O 1
ATOM 1272 N N . PRO A 1 160 ? -13.630 -3.603 18.469 1.00 92.62 160 PRO A N 1
ATOM 1273 C CA . PRO A 1 160 ? -12.574 -3.641 19.481 1.00 92.62 160 PRO A CA 1
ATOM 1274 C C . PRO A 1 160 ? -11.168 -3.888 18.912 1.00 92.62 160 PRO A C 1
ATOM 1276 O O . PRO A 1 160 ? -10.180 -3.584 19.582 1.00 92.62 160 PRO A O 1
ATOM 1279 N N . TRP A 1 161 ? -11.063 -4.420 17.692 1.00 93.50 161 TRP A N 1
ATOM 1280 C CA . TRP A 1 161 ? -9.794 -4.735 17.037 1.00 93.50 161 TRP A CA 1
ATOM 1281 C C . TRP A 1 161 ? -9.462 -3.700 15.964 1.00 93.50 161 TRP A C 1
ATOM 1283 O O . TRP A 1 161 ? -10.318 -3.375 15.143 1.00 93.50 161 TRP A O 1
ATOM 1293 N N . ILE A 1 162 ? -8.217 -3.218 15.935 1.00 93.31 162 ILE A N 1
ATOM 1294 C CA . ILE A 1 162 ? -7.741 -2.269 14.920 1.00 93.31 162 ILE A CA 1
ATOM 1295 C C . ILE A 1 162 ? -6.535 -2.882 14.213 1.00 93.31 162 ILE A C 1
ATOM 1297 O O . ILE A 1 162 ? -5.537 -3.220 14.846 1.00 93.31 162 ILE A O 1
ATOM 1301 N N . PHE A 1 163 ? -6.627 -3.033 12.900 1.00 94.69 163 PHE A N 1
ATOM 1302 C CA . PHE A 1 163 ? -5.573 -3.582 12.056 1.00 94.69 163 PHE A CA 1
ATOM 1303 C C . PHE A 1 163 ? -5.109 -2.494 11.095 1.00 94.69 163 PHE A C 1
ATOM 1305 O O . PHE A 1 163 ? -5.926 -1.878 10.412 1.00 94.69 163 PHE A O 1
ATOM 1312 N N . VAL A 1 164 ? -3.801 -2.260 11.040 1.00 95.25 164 VAL A N 1
ATOM 1313 C CA . VAL A 1 164 ? -3.178 -1.334 10.095 1.00 95.25 164 VAL A CA 1
ATOM 1314 C C . VAL A 1 164 ? -2.316 -2.138 9.129 1.00 95.25 164 VAL A C 1
ATOM 1316 O O . VAL A 1 164 ? -1.478 -2.927 9.553 1.00 95.25 164 VAL A O 1
ATOM 1319 N N . GLY A 1 165 ? -2.527 -1.954 7.833 1.00 95.25 165 GLY A N 1
ATOM 1320 C CA . GLY A 1 165 ? -1.723 -2.556 6.777 1.00 95.25 165 GLY A CA 1
ATOM 1321 C C . GLY A 1 165 ? -0.848 -1.488 6.163 1.00 95.25 165 GLY A C 1
ATOM 1322 O O . GLY A 1 165 ? -1.348 -0.439 5.754 1.00 95.25 165 GLY A O 1
ATOM 1323 N N . ILE A 1 166 ? 0.447 -1.759 6.132 1.00 93.94 166 ILE A N 1
ATOM 1324 C CA . ILE A 1 166 ? 1.473 -0.913 5.541 1.00 93.94 166 ILE A CA 1
ATOM 1325 C C . ILE A 1 166 ? 2.444 -1.833 4.822 1.00 93.94 166 ILE A C 1
ATOM 1327 O O . ILE A 1 166 ? 2.915 -2.786 5.427 1.00 93.94 166 ILE A O 1
ATOM 1331 N N . HIS A 1 167 ? 2.716 -1.590 3.544 1.00 93.62 167 HIS A N 1
ATOM 1332 C CA . HIS A 1 167 ? 3.531 -2.510 2.758 1.00 93.62 167 HIS A CA 1
ATOM 1333 C C . HIS A 1 167 ? 4.936 -2.665 3.352 1.00 93.62 167 HIS A C 1
ATOM 1335 O O . HIS A 1 167 ? 5.261 -3.725 3.892 1.00 93.62 167 HIS A O 1
ATOM 1341 N N . ARG A 1 168 ? 5.714 -1.579 3.413 1.00 89.06 168 ARG A N 1
ATOM 1342 C CA . ARG A 1 168 ? 7.051 -1.628 4.012 1.00 89.06 168 ARG A CA 1
ATOM 1343 C C . ARG A 1 168 ? 6.983 -1.725 5.541 1.00 89.06 168 ARG A C 1
ATOM 1345 O O . ARG A 1 168 ? 6.316 -0.910 6.190 1.00 89.06 168 ARG A O 1
ATOM 1352 N N . PRO A 1 169 ? 7.721 -2.661 6.159 1.00 85.94 169 PRO A N 1
ATOM 1353 C CA . PRO A 1 169 ? 7.687 -2.861 7.601 1.00 85.94 169 PRO A CA 1
ATOM 1354 C C . PRO A 1 169 ? 8.311 -1.688 8.364 1.00 85.94 169 PRO A C 1
ATOM 1356 O O . PRO A 1 169 ? 9.435 -1.273 8.082 1.00 85.94 169 PRO A O 1
ATOM 1359 N N . LEU A 1 170 ? 7.647 -1.231 9.434 1.00 84.69 170 LEU A N 1
ATOM 1360 C CA . LEU A 1 170 ? 8.275 -0.324 10.407 1.00 84.69 170 LEU A CA 1
ATOM 1361 C C . LEU A 1 170 ? 9.405 -1.022 11.166 1.00 84.69 170 LEU A C 1
ATOM 1363 O O . LEU A 1 170 ? 10.423 -0.406 11.458 1.00 84.69 170 LEU A O 1
ATOM 1367 N N . TYR A 1 171 ? 9.235 -2.300 11.504 1.00 81.81 171 TYR A N 1
ATOM 1368 C CA . TYR A 1 171 ? 10.252 -3.099 12.181 1.00 81.81 171 TYR A CA 1
ATOM 1369 C C . TYR A 1 171 ? 10.452 -4.404 11.429 1.00 81.81 171 TYR A C 1
ATOM 1371 O O . TYR A 1 171 ? 9.512 -5.175 11.256 1.00 81.81 171 TYR A O 1
ATOM 1379 N N . SER A 1 172 ? 11.687 -4.679 11.022 1.00 77.19 172 SER A N 1
ATOM 1380 C CA . SER A 1 172 ? 12.015 -5.927 10.346 1.00 77.19 172 SER A CA 1
ATOM 1381 C C . SER A 1 172 ? 13.394 -6.427 10.746 1.00 77.19 172 SER A C 1
ATOM 1383 O O . SER A 1 172 ? 14.392 -5.712 10.657 1.00 77.19 172 SER A O 1
ATOM 1385 N N . VAL A 1 173 ? 13.460 -7.697 11.152 1.00 75.50 173 VAL A N 1
ATOM 1386 C CA . VAL A 1 173 ? 14.736 -8.388 11.392 1.00 75.50 173 VAL A CA 1
ATOM 1387 C C . VAL A 1 173 ? 15.484 -8.669 10.088 1.00 75.50 173 VAL A C 1
ATOM 1389 O O . VAL A 1 173 ? 16.697 -8.857 10.117 1.00 75.50 173 VAL A O 1
ATOM 1392 N N . PHE A 1 174 ? 14.795 -8.662 8.941 1.00 74.75 174 PHE A N 1
ATOM 1393 C CA . PHE A 1 174 ? 15.424 -8.795 7.626 1.00 74.75 174 PHE A CA 1
ATOM 1394 C C . PHE A 1 174 ? 16.334 -7.604 7.316 1.00 74.75 174 PHE A C 1
ATOM 1396 O O . PHE A 1 174 ? 17.417 -7.797 6.762 1.00 74.75 174 PHE A O 1
ATOM 1403 N N . ILE A 1 175 ? 15.946 -6.396 7.737 1.00 73.00 175 ILE A N 1
ATOM 1404 C CA . ILE A 1 175 ? 16.751 -5.180 7.555 1.00 73.00 175 ILE A CA 1
ATOM 1405 C C . ILE A 1 175 ? 18.106 -5.317 8.255 1.00 73.00 175 ILE A C 1
ATOM 1407 O O . ILE A 1 175 ? 19.138 -4.933 7.707 1.00 73.00 175 ILE A O 1
ATOM 1411 N N . GLU A 1 176 ? 18.120 -5.914 9.445 1.00 73.00 176 GLU A N 1
ATOM 1412 C CA . GLU A 1 176 ? 19.348 -6.099 10.221 1.00 73.00 176 GLU A CA 1
ATOM 1413 C C . GLU A 1 176 ? 20.151 -7.340 9.777 1.00 73.00 176 GLU A C 1
ATOM 1415 O O . GLU A 1 176 ? 21.386 -7.321 9.795 1.00 73.00 176 GLU A O 1
ATOM 1420 N N . ASN A 1 177 ? 19.479 -8.405 9.322 1.00 78.62 177 ASN A N 1
ATOM 1421 C CA . ASN A 1 177 ? 20.117 -9.703 9.071 1.00 78.62 177 ASN A CA 1
ATOM 1422 C C . ASN A 1 177 ? 20.452 -10.003 7.603 1.00 78.62 177 ASN A C 1
ATOM 1424 O O . ASN A 1 177 ? 21.200 -10.948 7.346 1.00 78.62 177 ASN A O 1
ATOM 1428 N N . SER A 1 178 ? 19.947 -9.235 6.636 1.00 78.88 178 SER A N 1
ATOM 1429 C CA . SER A 1 178 ? 20.225 -9.468 5.214 1.00 78.88 178 SER A CA 1
ATOM 1430 C C . SER A 1 178 ? 21.268 -8.498 4.649 1.00 78.88 178 SER A C 1
ATOM 1432 O O . SER A 1 178 ? 21.478 -7.385 5.133 1.00 78.88 178 SER A O 1
ATOM 1434 N N . THR A 1 179 ? 21.966 -8.920 3.591 1.00 80.69 179 THR A N 1
ATOM 1435 C CA . THR A 1 179 ? 22.887 -8.033 2.861 1.00 80.69 179 THR A CA 1
ATOM 1436 C C . THR A 1 179 ? 22.133 -6.885 2.194 1.00 80.69 179 THR A C 1
ATOM 1438 O O . THR A 1 179 ? 22.614 -5.757 2.244 1.00 80.69 179 THR A O 1
ATOM 1441 N N . TYR A 1 180 ? 20.952 -7.161 1.632 1.00 77.44 180 TYR A N 1
ATOM 1442 C CA . TYR A 1 180 ? 20.100 -6.161 0.987 1.00 77.44 180 TYR A CA 1
ATOM 1443 C C . TYR A 1 180 ? 19.526 -5.153 1.995 1.00 77.44 180 TYR A C 1
ATOM 1445 O O . TYR A 1 180 ? 19.694 -3.947 1.837 1.00 77.44 180 TYR A O 1
ATOM 1453 N N . GLY A 1 181 ? 18.968 -5.633 3.104 1.00 77.06 181 GLY A N 1
ATOM 1454 C CA . GLY A 1 181 ? 18.410 -4.801 4.169 1.00 77.06 181 GLY A CA 1
ATOM 1455 C C . GLY A 1 181 ? 19.411 -3.833 4.807 1.00 77.06 181 GLY A C 1
ATOM 1456 O O . GLY A 1 181 ? 19.057 -2.719 5.196 1.00 77.06 181 GLY A O 1
ATOM 1457 N N . ARG A 1 182 ? 20.696 -4.209 4.848 1.00 80.88 182 ARG A N 1
ATOM 1458 C CA . ARG A 1 182 ? 21.775 -3.356 5.373 1.00 80.88 182 ARG A CA 1
ATOM 1459 C C . ARG A 1 182 ? 22.241 -2.269 4.405 1.00 80.88 182 ARG A C 1
ATOM 1461 O O . ARG A 1 182 ? 23.068 -1.440 4.797 1.00 80.88 182 ARG A O 1
ATOM 1468 N N . LEU A 1 183 ? 21.738 -2.241 3.171 1.00 83.50 183 LEU A N 1
ATOM 1469 C CA . LEU A 1 183 ? 22.053 -1.178 2.224 1.00 83.50 183 LEU A CA 1
ATOM 1470 C C . LEU A 1 183 ? 21.527 0.167 2.753 1.00 83.50 183 LEU A C 1
ATOM 1472 O O . LEU A 1 183 ? 20.432 0.270 3.306 1.00 83.50 183 LEU A O 1
ATOM 1476 N N . SER A 1 184 ? 22.322 1.227 2.589 1.00 85.12 184 SER A N 1
ATOM 1477 C CA . SER A 1 184 ? 22.057 2.538 3.205 1.00 85.12 184 SER A CA 1
ATOM 1478 C C . SER A 1 184 ? 20.712 3.142 2.793 1.00 85.12 184 SER A C 1
ATOM 1480 O O . SER A 1 184 ? 20.015 3.705 3.636 1.00 85.12 184 SER A O 1
ATOM 1482 N N . HIS A 1 185 ? 20.340 3.003 1.519 1.00 81.06 185 HIS A N 1
ATOM 1483 C CA . HIS A 1 185 ? 19.056 3.466 0.993 1.00 81.06 185 HIS A CA 1
ATOM 1484 C C . HIS A 1 185 ? 17.851 2.752 1.637 1.00 81.06 185 HIS A C 1
ATOM 1486 O O . HIS A 1 185 ? 16.964 3.444 2.129 1.00 81.06 185 HIS A O 1
ATOM 1492 N N . VAL A 1 186 ? 17.870 1.419 1.776 1.00 81.31 186 VAL A N 1
ATOM 1493 C CA . VAL A 1 186 ? 16.804 0.641 2.445 1.00 81.31 186 VAL A CA 1
ATOM 1494 C C . VAL A 1 186 ? 16.609 1.090 3.899 1.00 81.31 186 VAL A C 1
ATOM 1496 O O . VAL A 1 186 ? 15.495 1.390 4.338 1.00 81.31 186 VAL A O 1
ATOM 1499 N N . ARG A 1 187 ? 17.706 1.242 4.656 1.00 83.69 187 ARG A N 1
ATOM 1500 C CA . ARG A 1 187 ? 17.636 1.718 6.053 1.00 83.69 187 ARG A CA 1
ATOM 1501 C C . ARG A 1 187 ? 17.133 3.154 6.162 1.00 83.69 187 ARG A C 1
ATOM 1503 O O . ARG A 1 187 ? 16.476 3.495 7.145 1.00 83.69 187 ARG A O 1
ATOM 1510 N N . LYS A 1 188 ? 17.455 4.006 5.183 1.00 87.06 188 LYS A N 1
ATOM 1511 C CA . LYS A 1 188 ? 16.980 5.394 5.136 1.00 87.06 188 LYS A CA 1
ATOM 1512 C C . LYS A 1 188 ? 15.461 5.441 4.963 1.00 87.06 188 LYS A C 1
ATOM 1514 O O . LYS A 1 188 ? 14.821 6.166 5.719 1.00 87.06 188 LYS A O 1
ATOM 1519 N N . VAL A 1 189 ? 14.908 4.651 4.038 1.00 84.62 189 VAL A N 1
ATOM 1520 C CA . VAL A 1 189 ? 13.453 4.543 3.812 1.00 84.62 189 VAL A CA 1
ATOM 1521 C C . VAL A 1 189 ? 12.755 4.032 5.068 1.00 84.62 189 VAL A C 1
ATOM 1523 O O . VAL A 1 189 ? 11.861 4.691 5.591 1.00 84.62 189 VAL A O 1
ATOM 1526 N N . THR A 1 190 ? 13.242 2.927 5.636 1.00 85.75 190 THR A N 1
ATOM 1527 C CA . THR A 1 190 ? 12.667 2.347 6.863 1.00 85.75 190 THR A CA 1
ATOM 1528 C C . THR A 1 190 ? 12.673 3.349 8.017 1.00 85.75 190 THR A C 1
ATOM 1530 O O . THR A 1 190 ? 11.682 3.508 8.721 1.00 85.75 190 THR A O 1
ATOM 1533 N N . ARG A 1 191 ? 13.776 4.082 8.211 1.00 88.81 191 ARG A N 1
ATOM 1534 C CA . ARG A 1 191 ? 13.859 5.102 9.264 1.00 88.81 191 ARG A CA 1
ATOM 1535 C C . ARG A 1 191 ? 12.891 6.258 9.025 1.00 88.81 191 ARG A C 1
ATOM 1537 O O . ARG A 1 191 ? 12.331 6.768 9.994 1.00 88.81 191 ARG A O 1
ATOM 1544 N N . ALA A 1 192 ? 12.721 6.690 7.776 1.00 92.12 192 ALA A N 1
ATOM 1545 C CA . ALA A 1 192 ? 11.747 7.720 7.431 1.00 92.12 192 ALA A CA 1
ATOM 1546 C C . ALA A 1 192 ? 10.325 7.257 7.778 1.00 92.12 192 ALA A C 1
ATOM 1548 O O . ALA A 1 192 ? 9.600 7.993 8.441 1.00 92.12 192 ALA A O 1
ATOM 1549 N N . LEU A 1 193 ? 9.984 6.005 7.454 1.00 91.25 193 LEU A N 1
ATOM 1550 C CA . LEU A 1 193 ? 8.709 5.389 7.824 1.00 91.25 193 LEU A CA 1
ATOM 1551 C C . LEU A 1 193 ? 8.504 5.317 9.332 1.00 91.25 193 LEU A C 1
ATOM 1553 O O . LEU A 1 193 ? 7.488 5.785 9.833 1.00 91.25 193 LEU A O 1
ATOM 1557 N N . GLN A 1 194 ? 9.478 4.792 10.076 1.00 91.00 194 GLN A N 1
ATOM 1558 C CA . GLN A 1 194 ? 9.401 4.763 11.537 1.00 91.00 194 GLN A CA 1
ATOM 1559 C C . GLN A 1 194 ? 9.176 6.169 12.102 1.00 91.00 194 GLN A C 1
ATOM 1561 O O . GLN A 1 194 ? 8.245 6.386 12.868 1.00 91.00 194 GLN A O 1
ATOM 1566 N N . THR A 1 195 ? 9.965 7.148 11.656 1.00 93.81 195 THR A N 1
ATOM 1567 C CA . THR A 1 195 ? 9.853 8.539 12.122 1.00 93.81 195 THR A CA 1
ATOM 1568 C C . THR A 1 195 ? 8.480 9.140 11.807 1.00 93.81 195 THR A C 1
ATOM 1570 O O . THR A 1 195 ? 7.949 9.898 12.614 1.00 93.81 195 THR A O 1
ATOM 1573 N N . ALA A 1 196 ? 7.907 8.816 10.647 1.00 94.56 196 ALA A N 1
ATOM 1574 C CA . ALA A 1 196 ? 6.628 9.358 10.209 1.00 94.56 196 ALA A CA 1
ATOM 1575 C C . ALA A 1 196 ? 5.420 8.669 10.863 1.00 94.56 196 ALA A C 1
ATOM 1577 O O . ALA A 1 196 ? 4.443 9.348 11.162 1.00 94.56 196 ALA A O 1
ATOM 1578 N N . PHE A 1 197 ? 5.466 7.353 11.091 1.00 93.25 197 PHE A N 1
ATOM 1579 C CA . PHE A 1 197 ? 4.281 6.560 11.443 1.00 93.25 197 PHE A CA 1
ATOM 1580 C C . PHE A 1 197 ? 4.262 6.027 12.884 1.00 93.25 197 PHE A C 1
ATOM 1582 O O . PHE A 1 197 ? 3.183 5.834 13.443 1.00 93.25 197 PHE A O 1
ATOM 1589 N N . GLU A 1 198 ? 5.418 5.797 13.515 1.00 91.44 198 GLU A N 1
ATOM 1590 C CA . GLU A 1 198 ? 5.511 5.071 14.796 1.00 91.44 198 GLU A CA 1
ATOM 1591 C C . GLU A 1 198 ? 4.682 5.725 15.913 1.00 91.44 198 GLU A C 1
ATOM 1593 O O . GLU A 1 198 ? 3.963 5.036 16.641 1.00 91.44 198 GLU A O 1
ATOM 1598 N N . ALA A 1 199 ? 4.711 7.057 16.013 1.00 91.00 199 ALA A N 1
ATOM 1599 C CA . ALA A 1 199 ? 3.987 7.792 17.050 1.00 91.00 199 ALA A CA 1
ATOM 1600 C C . ALA A 1 199 ? 2.463 7.578 16.981 1.00 91.00 199 ALA A C 1
ATOM 1602 O O . ALA A 1 199 ? 1.828 7.380 18.018 1.00 91.00 199 ALA A O 1
ATOM 1603 N N . PHE A 1 200 ? 1.889 7.538 15.771 1.00 89.44 200 PHE A N 1
ATOM 1604 C CA . PHE A 1 200 ? 0.456 7.300 15.564 1.00 89.44 200 PHE A CA 1
ATOM 1605 C C . PHE A 1 200 ? 0.022 5.943 16.121 1.00 89.44 200 PHE A C 1
ATOM 1607 O O . PHE A 1 200 ? -1.040 5.805 16.736 1.00 89.44 200 PHE A O 1
ATOM 1614 N N . PHE A 1 201 ? 0.864 4.931 15.926 1.00 84.81 201 PHE A N 1
ATOM 1615 C CA . PHE A 1 201 ? 0.581 3.570 16.358 1.00 84.81 201 PHE A CA 1
ATOM 1616 C C . PHE A 1 201 ? 0.760 3.415 17.865 1.00 84.81 201 PHE A C 1
ATOM 1618 O O . PHE A 1 201 ? -0.104 2.832 18.519 1.00 84.81 201 PHE A O 1
ATOM 1625 N N . LEU A 1 202 ? 1.808 4.003 18.445 1.00 82.38 202 LEU A N 1
ATOM 1626 C CA . LEU A 1 202 ? 2.038 3.963 19.890 1.00 82.38 202 LEU A CA 1
ATOM 1627 C C . LEU A 1 202 ? 0.941 4.682 20.685 1.00 82.38 202 LEU A C 1
ATOM 1629 O O . LEU A 1 202 ? 0.520 4.174 21.724 1.00 82.38 202 LEU A O 1
ATOM 1633 N N . GLU A 1 203 ? 0.422 5.813 20.201 1.00 74.44 203 GLU A N 1
ATOM 1634 C CA . GLU A 1 203 ? -0.676 6.535 20.865 1.00 74.44 203 GLU A CA 1
ATOM 1635 C C . GLU A 1 203 ? -1.988 5.732 20.884 1.00 74.44 203 GLU A C 1
ATOM 1637 O O . GLU A 1 203 ? -2.836 5.888 21.774 1.00 74.44 203 GLU A O 1
ATOM 1642 N N . CYS A 1 204 ? -2.149 4.820 19.928 1.00 67.81 204 CYS A N 1
ATOM 1643 C CA . CYS A 1 204 ? -3.297 3.933 19.868 1.00 67.81 204 CYS A CA 1
ATOM 1644 C C . CYS A 1 204 ? -3.180 2.730 20.802 1.00 67.81 204 CYS A C 1
ATOM 1646 O O . CYS A 1 204 ? -4.205 2.123 21.060 1.00 67.81 204 CYS A O 1
ATOM 1648 N N . VAL A 1 205 ? -2.009 2.402 21.358 1.00 58.75 205 VAL A N 1
ATOM 1649 C CA . VAL A 1 205 ? -1.776 1.201 22.188 1.00 58.75 205 VAL A CA 1
ATOM 1650 C C . VAL A 1 205 ? -2.113 1.305 23.699 1.00 58.75 205 VAL A C 1
ATOM 1652 O O . VAL A 1 205 ? -2.382 0.261 24.298 1.00 58.75 205 VAL A O 1
ATOM 1655 N N . PRO A 1 206 ? -2.172 2.466 24.388 1.00 50.66 206 PRO A N 1
ATOM 1656 C CA . PRO A 1 206 ? -1.894 2.497 25.828 1.00 50.66 206 PRO A CA 1
ATOM 1657 C C . PRO A 1 206 ? -2.975 1.915 26.756 1.00 50.66 206 PRO A C 1
ATOM 1659 O O . PRO A 1 206 ? -2.710 1.765 27.943 1.00 50.66 206 PRO A O 1
ATOM 1662 N N . LEU A 1 207 ? -4.166 1.540 26.276 1.00 39.94 207 LEU A N 1
ATOM 1663 C CA . LEU A 1 207 ? -5.200 0.915 27.114 1.00 39.94 207 LEU A CA 1
ATOM 1664 C C . LEU A 1 207 ? -5.973 -0.144 26.316 1.00 39.94 207 LEU A C 1
ATOM 1666 O O . LEU A 1 207 ? -6.914 0.187 25.586 1.00 39.94 207 LEU A O 1
ATOM 1670 N N . SER A 1 208 ? -5.559 -1.406 26.481 1.00 40.81 208 SER A N 1
ATOM 1671 C CA . SER A 1 208 ? -6.278 -2.616 26.042 1.00 40.81 208 SER A CA 1
ATOM 1672 C C . SER A 1 208 ? -6.453 -2.751 24.525 1.00 40.81 208 SER A C 1
ATOM 1674 O O . SER A 1 208 ? -7.546 -3.056 24.053 1.00 40.81 208 SER A O 1
ATOM 1676 N N . VAL A 1 209 ? -5.402 -2.467 23.752 1.00 45.25 209 VAL A N 1
ATOM 1677 C CA . VAL A 1 209 ? -5.492 -2.387 22.285 1.00 45.25 209 VAL A CA 1
ATOM 1678 C C . VAL A 1 209 ? -4.654 -3.464 21.646 1.00 45.25 209 VAL A C 1
ATOM 1680 O O . VAL A 1 209 ? -3.453 -3.557 21.882 1.00 45.25 209 VAL A O 1
ATOM 1683 N N . HIS A 1 210 ? -5.293 -4.239 20.786 1.00 55.75 210 HIS A N 1
ATOM 1684 C CA . HIS A 1 210 ? -4.613 -5.138 19.880 1.00 55.75 210 HIS A CA 1
ATOM 1685 C C . HIS A 1 210 ? -4.495 -4.434 18.528 1.00 55.75 210 HIS A C 1
ATOM 1687 O O . HIS A 1 210 ? -5.353 -4.591 17.661 1.00 55.75 210 HIS A O 1
ATOM 1693 N N . LEU A 1 211 ? -3.476 -3.577 18.412 1.00 56.88 211 LEU A N 1
ATOM 1694 C CA . LEU A 1 211 ? -3.068 -2.987 17.142 1.00 56.88 211 LEU A CA 1
ATOM 1695 C C . LEU A 1 211 ? -2.120 -3.964 16.450 1.00 56.88 211 LEU A C 1
ATOM 1697 O O . LEU A 1 211 ? -1.043 -4.250 16.971 1.00 56.88 211 LEU A O 1
ATOM 1701 N N . PHE A 1 212 ? -2.518 -4.457 15.282 1.00 66.56 212 PHE A N 1
ATOM 1702 C CA . PHE A 1 212 ? -1.652 -5.270 14.434 1.00 66.56 212 PHE A CA 1
ATOM 1703 C C . PHE A 1 212 ? -1.218 -4.442 13.239 1.00 66.56 212 PHE A C 1
ATOM 1705 O O . PHE A 1 212 ? -2.065 -3.968 12.484 1.00 66.56 212 PHE A O 1
ATOM 1712 N N . VAL A 1 213 ? 0.093 -4.272 13.089 1.00 64.75 213 VAL A N 1
ATOM 1713 C CA . VAL A 1 213 ? 0.687 -3.695 11.886 1.00 64.75 213 VAL A CA 1
ATOM 1714 C C . VAL A 1 213 ? 1.129 -4.858 11.008 1.00 64.75 213 VAL A C 1
ATOM 1716 O O . VAL A 1 213 ? 2.009 -5.625 11.400 1.00 64.75 213 VAL A O 1
ATOM 1719 N N . LEU A 1 214 ? 0.463 -5.029 9.871 1.00 65.56 214 LEU A N 1
ATOM 1720 C CA . LEU A 1 214 ? 0.795 -6.043 8.875 1.00 65.56 214 LEU A CA 1
ATOM 1721 C C . LEU A 1 214 ? 1.630 -5.401 7.773 1.00 65.56 214 LEU A C 1
ATOM 1723 O O . LEU A 1 214 ? 1.282 -4.321 7.302 1.00 65.56 214 LEU A O 1
ATOM 1727 N N . SER A 1 215 ? 2.694 -6.090 7.373 1.00 52.34 215 SER A N 1
ATOM 1728 C CA . SER A 1 215 ? 3.614 -5.680 6.314 1.00 52.34 215 SER A CA 1
ATOM 1729 C C . SER A 1 215 ? 4.103 -6.890 5.533 1.00 52.34 215 SER A C 1
ATOM 1731 O O . SER A 1 215 ? 4.244 -7.971 6.116 1.00 52.34 215 SER A O 1
ATOM 1733 N N . SER A 1 216 ? 4.414 -6.698 4.258 1.00 56.53 216 SER A N 1
ATOM 1734 C CA . SER A 1 216 ? 5.091 -7.687 3.414 1.00 56.53 216 SER A CA 1
ATOM 1735 C C . SER A 1 216 ? 6.161 -6.999 2.582 1.00 56.53 216 SER A C 1
ATOM 1737 O O . SER A 1 216 ? 5.942 -5.897 2.106 1.00 56.53 216 SER A O 1
ATOM 1739 N N . ASP A 1 217 ? 7.305 -7.663 2.472 1.00 51.22 217 ASP A N 1
ATOM 1740 C CA . ASP A 1 217 ? 8.471 -7.337 1.644 1.00 51.22 217 ASP A CA 1
ATOM 1741 C C . ASP A 1 217 ? 8.946 -8.678 1.061 1.00 51.22 217 ASP A C 1
ATOM 1743 O O . ASP A 1 217 ? 8.891 -9.682 1.826 1.00 51.22 217 ASP A O 1
#